Protein AF-A0A957LW72-F1 (afdb_monomer_lite)

Foldseek 3Di:
DAAEAEAQADDDLAQDDDPLDPPLAPKDKADQVNVVVVCVVVVCLLVQCVVVPKDKAFCLAPDFDDDPHDTDHRDGPVGIIIIDRNSSSVSVSVVVVCVPPRYHYDYNKDFDAFDADPLRPDGQFTWIAHPDDPPGTDTDGDRDDDDPSPPPDCVQVRCVVSVHHRDDDDDDDDPDDDDDDDDDDDPD

Structure (mmCIF, N/CA/C/O backbone):
data_AF-A0A957LW72-F1
#
_entry.id   AF-A0A957LW72-F1
#
loop_
_atom_site.group_PDB
_atom_site.id
_atom_site.type_symbol
_atom_site.label_atom_id
_atom_site.label_alt_id
_atom_site.label_comp_id
_atom_site.label_asym_id
_atom_site.label_entity_id
_atom_site.label_seq_id
_atom_site.pdbx_PDB_ins_code
_atom_site.Cartn_x
_atom_site.Cartn_y
_atom_site.Cartn_z
_atom_site.occupancy
_atom_site.B_iso_or_equiv
_atom_site.auth_seq_id
_atom_site.auth_comp_id
_atom_site.auth_asym_id
_atom_site.auth_atom_id
_atom_site.pdbx_PDB_model_num
ATOM 1 N N . ALA A 1 1 ? -20.125 7.703 2.343 1.00 88.06 1 ALA A N 1
ATOM 2 C CA . ALA A 1 1 ? -19.362 7.191 3.500 1.00 88.06 1 ALA A CA 1
ATOM 3 C C . ALA A 1 1 ? -18.077 8.000 3.661 1.00 88.06 1 ALA A C 1
ATOM 5 O O . ALA A 1 1 ? -17.445 8.305 2.650 1.00 88.06 1 ALA A O 1
ATOM 6 N N . ARG A 1 2 ? -17.720 8.373 4.893 1.00 96.88 2 ARG A N 1
ATOM 7 C CA . ARG A 1 2 ? -16.444 9.024 5.240 1.00 96.88 2 ARG A CA 1
ATOM 8 C C . ARG A 1 2 ? -15.389 7.947 5.509 1.00 96.88 2 ARG A C 1
ATOM 10 O O . ARG A 1 2 ? -15.730 6.934 6.110 1.00 96.88 2 ARG A O 1
ATOM 17 N N . VAL A 1 3 ? -14.150 8.158 5.075 1.00 98.38 3 VAL A N 1
ATOM 18 C CA . VAL A 1 3 ? -13.030 7.224 5.271 1.00 98.38 3 VAL A CA 1
ATOM 19 C C . VAL A 1 3 ? -11.871 7.961 5.933 1.00 98.38 3 VAL A C 1
ATOM 21 O O . VAL A 1 3 ? -11.423 8.986 5.425 1.00 98.38 3 VAL A O 1
ATOM 24 N N . THR A 1 4 ? -11.360 7.409 7.030 1.00 98.31 4 THR A N 1
ATOM 25 C CA . THR A 1 4 ? -10.142 7.891 7.689 1.00 98.31 4 THR A CA 1
ATOM 26 C C . THR A 1 4 ? -9.046 6.848 7.509 1.00 98.31 4 THR A C 1
ATOM 28 O O . THR A 1 4 ? -9.221 5.692 7.887 1.00 98.31 4 THR A O 1
ATOM 31 N N . LEU A 1 5 ? -7.930 7.247 6.907 1.00 97.94 5 LEU A N 1
ATOM 32 C CA . LEU A 1 5 ? -6.729 6.434 6.760 1.00 97.94 5 LEU A CA 1
ATOM 33 C C . LEU A 1 5 ? -5.781 6.766 7.909 1.00 97.94 5 LEU A C 1
ATOM 35 O O . LEU A 1 5 ? -5.426 7.929 8.080 1.00 97.94 5 LEU A O 1
ATOM 39 N N . LEU A 1 6 ? -5.379 5.753 8.672 1.00 97.25 6 LEU A N 1
ATOM 40 C CA . LEU A 1 6 ? -4.432 5.892 9.775 1.00 97.25 6 LEU A CA 1
ATOM 41 C C . LEU A 1 6 ? -3.077 5.331 9.356 1.00 97.25 6 LEU A C 1
ATOM 43 O O . LEU A 1 6 ? -2.988 4.196 8.884 1.00 97.25 6 LEU A O 1
ATOM 47 N N . GLU A 1 7 ? -2.026 6.118 9.534 1.00 95.00 7 GLU A N 1
ATOM 48 C CA . GLU A 1 7 ? -0.666 5.752 9.164 1.00 95.00 7 GLU A CA 1
ATOM 49 C C . GLU A 1 7 ? 0.305 6.047 10.312 1.00 95.00 7 GLU A C 1
ATOM 51 O O . GLU A 1 7 ? 0.301 7.115 10.921 1.00 95.00 7 GLU A O 1
A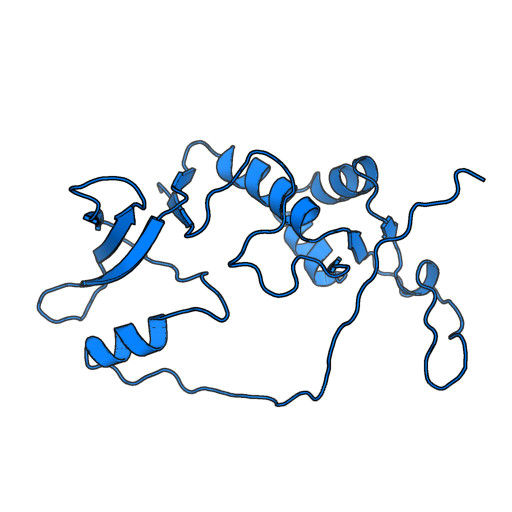TOM 56 N N . ARG A 1 8 ? 1.181 5.081 10.589 1.00 94.06 8 ARG A N 1
ATOM 57 C CA . ARG A 1 8 ? 2.115 5.115 11.715 1.00 94.06 8 ARG A CA 1
ATOM 58 C C . ARG A 1 8 ? 3.285 6.048 11.505 1.00 94.06 8 ARG A C 1
ATOM 60 O O . ARG A 1 8 ? 3.788 6.625 12.471 1.00 94.06 8 ARG A O 1
ATOM 67 N N . ASP A 1 9 ? 3.771 6.132 10.281 1.00 93.50 9 ASP A N 1
ATOM 68 C CA . ASP A 1 9 ? 4.907 6.982 9.958 1.00 93.50 9 ASP A CA 1
ATOM 69 C C . ASP A 1 9 ? 4.420 8.329 9.421 1.00 93.50 9 ASP A C 1
ATOM 71 O O . ASP A 1 9 ? 3.453 8.374 8.670 1.00 93.50 9 ASP A O 1
ATOM 75 N N . ALA A 1 10 ? 5.114 9.423 9.732 1.00 93.56 10 ALA A N 1
ATOM 76 C CA . ALA A 1 10 ? 4.840 10.706 9.084 1.00 93.56 10 ALA A CA 1
ATOM 77 C C . ALA A 1 10 ? 4.924 10.579 7.548 1.00 93.56 10 ALA A C 1
ATOM 79 O O . ALA A 1 10 ? 5.741 9.819 7.015 1.00 93.56 10 ALA A O 1
ATOM 80 N N . VAL A 1 11 ? 4.060 11.298 6.841 1.00 94.38 11 VAL A N 1
ATOM 81 C CA . VA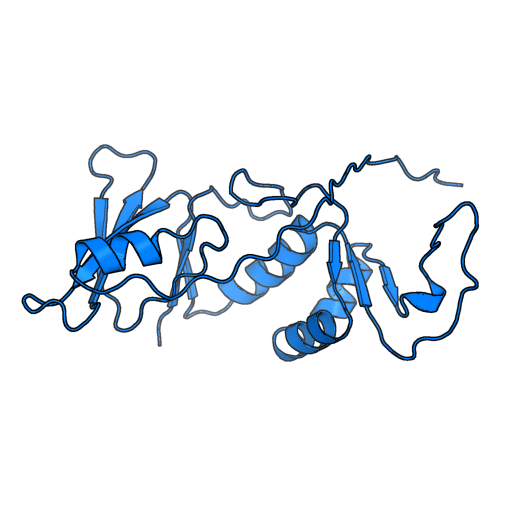L A 1 11 ? 3.889 11.265 5.391 1.00 94.38 11 VAL A CA 1
ATOM 82 C C . VAL A 1 11 ? 4.183 12.652 4.836 1.00 94.38 11 VAL A C 1
ATOM 84 O O . VAL A 1 11 ? 3.394 13.578 4.985 1.00 94.38 11 VAL A O 1
ATOM 87 N N . ALA A 1 12 ? 5.289 12.795 4.110 1.00 93.25 12 ALA A N 1
ATOM 88 C CA . ALA A 1 12 ? 5.514 13.995 3.315 1.00 93.25 12 ALA A CA 1
ATOM 89 C C . ALA A 1 12 ? 4.745 13.951 1.979 1.00 93.25 12 ALA A C 1
ATOM 91 O O . ALA A 1 12 ? 4.481 12.880 1.412 1.00 93.25 12 ALA A O 1
ATOM 92 N N . ASP A 1 13 ? 4.462 15.127 1.412 1.00 92.50 13 ASP A N 1
ATOM 93 C CA . ASP A 1 13 ? 3.937 15.266 0.045 1.00 92.50 13 ASP A CA 1
ATOM 94 C C . ASP A 1 13 ? 5.050 15.111 -1.007 1.00 92.50 13 ASP A C 1
ATOM 96 O O . ASP A 1 13 ? 5.356 15.996 -1.802 1.00 92.50 13 ASP A O 1
ATOM 100 N N . ARG A 1 14 ? 5.753 13.979 -0.937 1.00 94.25 14 ARG A N 1
ATOM 101 C CA . ARG A 1 14 ? 6.775 13.567 -1.901 1.00 94.25 14 ARG A CA 1
ATOM 102 C C . ARG A 1 14 ? 6.968 12.046 -1.880 1.00 94.25 14 ARG A C 1
ATOM 104 O O . ARG A 1 14 ? 6.590 11.385 -0.904 1.00 94.25 14 ARG A O 1
ATOM 111 N N . PRO A 1 15 ? 7.573 11.467 -2.930 1.00 94.62 15 PRO A N 1
ATOM 112 C CA . PRO A 1 15 ? 8.035 10.085 -2.902 1.00 94.62 15 PRO A CA 1
ATOM 113 C C . PRO A 1 15 ? 9.174 9.920 -1.889 1.00 94.62 15 PRO A C 1
ATOM 115 O O . PRO A 1 15 ? 10.264 10.454 -2.087 1.00 94.62 15 PRO A O 1
ATOM 118 N N . GLU A 1 16 ? 8.960 9.160 -0.815 1.00 94.25 16 GLU A N 1
ATOM 119 C CA . GLU A 1 16 ? 10.033 8.808 0.119 1.00 94.25 16 GLU A CA 1
ATOM 120 C C . GLU A 1 16 ? 9.841 7.436 0.772 1.00 94.25 16 GLU A C 1
ATOM 122 O O . GLU A 1 16 ? 8.728 6.948 0.960 1.00 94.25 16 GLU A O 1
ATOM 127 N N . ALA A 1 17 ? 10.967 6.807 1.107 1.00 93.06 17 ALA A N 1
ATOM 128 C CA . ALA A 1 17 ? 11.008 5.552 1.840 1.00 93.06 17 ALA A CA 1
ATOM 129 C C . ALA A 1 17 ? 10.783 5.800 3.336 1.00 93.06 17 ALA A C 1
ATOM 131 O O . ALA A 1 17 ? 11.526 6.573 3.945 1.00 93.06 17 ALA A O 1
ATOM 132 N N . ARG A 1 18 ? 9.837 5.079 3.946 1.00 93.00 18 ARG A N 1
ATOM 133 C CA . ARG A 1 18 ? 9.514 5.205 5.378 1.00 93.00 18 ARG A CA 1
ATOM 134 C C . ARG A 1 18 ? 9.802 3.920 6.152 1.00 93.00 18 ARG A C 1
ATOM 136 O O . ARG A 1 18 ? 9.896 2.835 5.577 1.00 93.00 18 ARG A O 1
ATOM 143 N N . LYS A 1 19 ? 9.985 4.042 7.469 1.00 88.69 19 LYS A N 1
ATOM 144 C CA . LYS A 1 19 ? 10.442 2.948 8.349 1.00 88.69 19 LYS A CA 1
ATOM 145 C C . LYS A 1 19 ? 9.524 1.721 8.288 1.00 88.69 19 LYS A C 1
ATOM 147 O O . LYS A 1 19 ? 10.001 0.591 8.307 1.00 88.69 19 LYS A O 1
ATOM 152 N N . GLY A 1 20 ? 8.218 1.939 8.221 1.00 87.75 20 GLY A N 1
ATOM 153 C CA . GLY A 1 20 ? 7.159 0.938 8.191 1.00 87.75 20 GLY A CA 1
ATOM 154 C C . GLY A 1 20 ? 6.929 0.282 6.840 1.00 87.75 20 GLY A C 1
ATOM 155 O O . GLY A 1 20 ? 5.997 -0.505 6.723 1.00 87.75 20 GLY A O 1
ATOM 156 N N . GLN A 1 21 ? 7.772 0.557 5.844 1.00 89.25 21 GLN A N 1
ATOM 157 C CA . GLN A 1 21 ? 7.646 0.013 4.497 1.00 89.25 21 GLN A CA 1
ATOM 158 C C . GLN A 1 21 ? 8.806 -0.945 4.191 1.00 89.25 21 GLN A C 1
ATOM 160 O O . GLN A 1 21 ? 9.828 -0.535 3.625 1.00 89.25 21 GLN A O 1
ATOM 165 N N . PRO A 1 22 ? 8.686 -2.240 4.538 1.00 86.50 22 PRO A N 1
ATOM 166 C CA . PRO A 1 22 ? 9.676 -3.234 4.156 1.00 86.50 22 PRO A CA 1
ATOM 167 C C . PRO A 1 22 ? 9.942 -3.194 2.651 1.00 86.50 22 PRO A C 1
ATOM 169 O O . PRO A 1 22 ? 9.020 -3.033 1.850 1.00 86.50 22 PRO A O 1
ATOM 172 N N . GLN A 1 23 ? 11.209 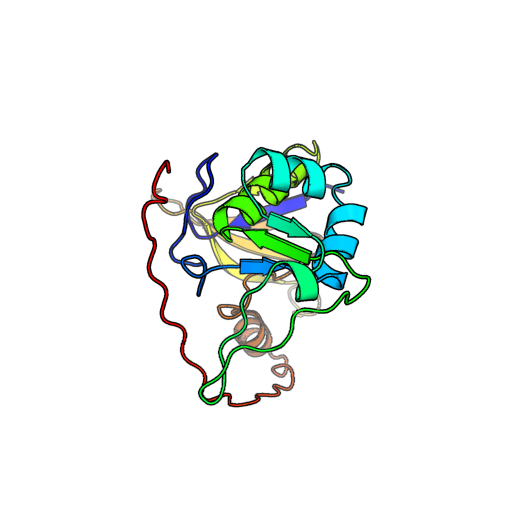-3.362 2.272 1.00 87.81 23 GLN A N 1
ATOM 173 C CA . GLN A 1 23 ? 11.652 -3.460 0.877 1.00 87.81 23 GLN A CA 1
ATOM 174 C C . GLN A 1 23 ? 11.395 -2.223 -0.007 1.00 87.81 23 GLN A C 1
ATOM 176 O O . GLN A 1 23 ? 11.682 -2.270 -1.198 1.00 87.81 23 GLN A O 1
ATOM 181 N N . THR A 1 24 ? 10.931 -1.094 0.540 1.00 90.81 24 THR A N 1
ATOM 182 C CA . THR A 1 24 ? 10.613 0.121 -0.244 1.00 90.81 24 THR A CA 1
ATOM 183 C C . THR A 1 24 ? 11.809 0.705 -1.013 1.00 90.81 24 THR A C 1
ATOM 185 O O . THR A 1 24 ? 11.645 1.404 -2.006 1.00 90.81 24 THR A O 1
ATOM 188 N N . ARG A 1 25 ? 13.035 0.387 -0.580 1.00 90.62 25 ARG A N 1
ATOM 189 C CA . ARG A 1 25 ? 14.281 0.845 -1.215 1.00 90.62 25 ARG A CA 1
ATOM 190 C C . ARG A 1 25 ? 14.759 -0.041 -2.372 1.00 90.62 25 ARG A C 1
ATOM 192 O O . ARG A 1 25 ? 15.744 0.308 -3.014 1.00 90.62 25 ARG A O 1
ATOM 199 N N . HIS A 1 26 ? 14.107 -1.174 -2.626 1.00 91.38 26 HIS A N 1
ATOM 200 C CA . HIS A 1 26 ? 14.413 -2.020 -3.779 1.00 91.38 26 HIS A CA 1
ATOM 201 C C . HIS A 1 26 ? 13.642 -1.554 -5.020 1.00 91.38 26 HIS A C 1
ATOM 203 O O . HIS A 1 26 ? 12.646 -0.831 -4.920 1.00 91.38 26 HIS A O 1
ATOM 209 N N . LEU A 1 27 ? 14.100 -1.989 -6.197 1.00 87.81 27 LEU A N 1
ATOM 210 C CA . LEU A 1 27 ? 13.341 -1.845 -7.439 1.00 87.81 27 LEU A CA 1
ATOM 211 C C . LEU A 1 27 ? 11.948 -2.462 -7.267 1.00 87.81 27 LEU A C 1
ATOM 213 O O . LEU A 1 27 ? 11.822 -3.567 -6.735 1.00 87.81 27 LEU A O 1
ATOM 217 N N . HIS A 1 28 ? 10.914 -1.776 -7.750 1.00 92.94 28 HIS A N 1
ATOM 218 C CA . HIS A 1 28 ? 9.560 -2.305 -7.763 1.00 92.94 28 HIS A CA 1
ATOM 219 C C . HIS A 1 28 ? 9.134 -2.635 -9.192 1.00 92.94 28 HIS A C 1
ATOM 221 O O . HIS A 1 28 ? 9.086 -1.759 -10.053 1.00 92.94 28 HIS A O 1
ATOM 227 N N . GLY A 1 29 ? 8.836 -3.912 -9.432 1.00 93.12 29 GLY A N 1
ATOM 228 C CA . GLY A 1 29 ? 8.178 -4.375 -10.648 1.00 93.12 29 GLY A CA 1
ATOM 229 C C . GLY A 1 29 ? 6.693 -4.576 -10.393 1.00 93.12 29 GLY A C 1
ATOM 230 O O . GLY A 1 29 ? 6.299 -5.551 -9.754 1.00 93.12 29 GLY A O 1
ATOM 231 N N . LEU A 1 30 ? 5.867 -3.664 -10.898 1.00 95.19 30 LEU A N 1
ATOM 232 C CA . LEU A 1 30 ? 4.420 -3.808 -10.879 1.00 95.19 30 LEU A CA 1
ATOM 233 C C . LEU A 1 30 ? 3.993 -4.702 -12.045 1.00 95.19 30 LEU A C 1
ATOM 235 O O . LEU A 1 30 ? 4.016 -4.298 -13.210 1.00 95.19 30 LEU A O 1
ATOM 239 N N . LEU A 1 31 ? 3.609 -5.933 -11.710 1.00 94.94 31 LEU A N 1
ATOM 240 C CA . LEU A 1 31 ? 3.175 -6.940 -12.677 1.00 94.94 31 LEU A CA 1
ATOM 241 C C . LEU A 1 31 ? 1.914 -6.501 -13.430 1.00 94.94 31 LEU A C 1
ATOM 243 O O . LEU A 1 31 ? 1.123 -5.702 -12.927 1.00 94.94 31 LEU A O 1
ATOM 247 N N . ALA A 1 32 ? 1.689 -7.088 -14.606 1.00 94.38 32 ALA A N 1
ATOM 248 C CA . ALA A 1 32 ? 0.645 -6.655 -15.530 1.00 94.38 32 ALA A CA 1
ATOM 249 C C . ALA A 1 32 ? -0.763 -6.604 -14.926 1.00 94.38 32 ALA A C 1
ATOM 251 O O . ALA A 1 32 ? -1.469 -5.610 -15.080 1.00 94.38 32 ALA A O 1
ATOM 252 N N . SER A 1 33 ? -1.157 -7.634 -14.172 1.00 95.94 33 SER A N 1
ATOM 253 C CA . SER A 1 33 ? -2.457 -7.644 -13.486 1.00 95.94 33 SER A CA 1
ATOM 254 C C . SER A 1 33 ? -2.559 -6.554 -12.408 1.00 95.94 33 SER A C 1
ATOM 256 O O . SER A 1 33 ? -3.608 -5.925 -12.248 1.00 95.94 33 SER A O 1
ATOM 258 N N . GLY A 1 34 ? -1.454 -6.271 -11.710 1.00 96.69 34 GLY A N 1
ATOM 259 C CA . GLY A 1 34 ? -1.365 -5.176 -10.743 1.00 96.69 34 GLY A CA 1
ATOM 260 C C . GLY A 1 34 ? -1.519 -3.814 -11.416 1.00 96.69 34 GLY A C 1
ATOM 261 O O . GLY A 1 34 ? -2.356 -3.019 -10.992 1.00 96.69 34 GLY A O 1
ATOM 262 N N . LEU A 1 35 ? -0.791 -3.580 -12.513 1.00 96.31 35 LEU A N 1
ATOM 263 C CA . LEU A 1 35 ? -0.899 -2.356 -13.306 1.00 96.31 35 LEU A CA 1
ATOM 264 C C . LEU A 1 35 ? -2.316 -2.176 -13.860 1.00 96.31 35 LEU A C 1
ATOM 266 O O . LEU A 1 35 ? -2.904 -1.112 -13.684 1.00 96.31 35 LEU A O 1
ATOM 270 N N . ALA A 1 36 ? -2.901 -3.215 -14.460 1.00 96.00 36 ALA A N 1
ATOM 271 C CA . ALA A 1 36 ? -4.265 -3.175 -14.984 1.00 96.00 36 ALA A CA 1
ATOM 272 C C . ALA A 1 36 ? -5.291 -2.880 -13.878 1.00 96.00 36 ALA A C 1
ATOM 274 O O . ALA A 1 36 ? -6.171 -2.037 -14.048 1.00 96.00 36 ALA A O 1
ATOM 275 N N . THR A 1 37 ? -5.154 -3.522 -12.716 1.00 97.75 37 THR A N 1
ATOM 276 C CA . THR A 1 37 ? -6.045 -3.299 -11.572 1.00 97.75 37 THR A CA 1
ATOM 277 C C . THR A 1 37 ? -5.941 -1.875 -11.046 1.00 97.75 37 THR A C 1
ATOM 279 O O . THR A 1 37 ? -6.970 -1.229 -10.868 1.00 97.75 37 THR A O 1
ATOM 282 N N . MET A 1 38 ? -4.728 -1.360 -10.844 1.00 97.75 38 MET A N 1
ATOM 283 C CA . MET A 1 38 ? -4.530 0.018 -10.391 1.00 97.75 38 MET A CA 1
ATOM 284 C C . MET A 1 38 ? -5.012 1.034 -11.430 1.00 97.75 38 MET A C 1
ATOM 286 O O . MET A 1 38 ? -5.606 2.034 -11.047 1.00 97.75 38 MET A O 1
ATOM 290 N N . THR A 1 39 ? -4.851 0.750 -12.725 1.00 97.06 39 THR A N 1
ATOM 291 C CA . THR A 1 39 ? -5.344 1.609 -13.817 1.00 97.06 39 THR A CA 1
ATOM 292 C C . THR A 1 39 ? -6.869 1.724 -13.809 1.00 97.06 39 THR A C 1
ATOM 294 O O . THR A 1 39 ? -7.402 2.789 -14.098 1.00 97.06 39 THR A O 1
ATOM 297 N N . ARG A 1 40 ? -7.603 0.676 -13.408 1.00 97.75 40 ARG A N 1
ATOM 298 C CA . ARG A 1 40 ? -9.066 0.780 -13.238 1.00 97.75 40 ARG A CA 1
ATOM 299 C C . ARG A 1 40 ? -9.466 1.788 -12.158 1.00 97.75 40 ARG A C 1
ATOM 301 O O . ARG A 1 40 ? -10.497 2.435 -12.298 1.00 97.75 40 ARG A O 1
ATOM 308 N N . TYR A 1 41 ? -8.674 1.914 -11.093 1.00 97.06 41 TYR A N 1
ATOM 309 C CA . TYR A 1 41 ? -8.924 2.884 -10.020 1.00 97.06 41 TYR A CA 1
ATOM 310 C C . TYR A 1 41 ? -8.355 4.272 -10.330 1.00 97.06 41 TYR A C 1
ATOM 312 O O . TYR A 1 41 ? -8.938 5.277 -9.930 1.00 97.06 41 TYR A O 1
ATOM 320 N N . PHE A 1 42 ? -7.234 4.324 -11.048 1.00 97.62 42 PHE A N 1
ATOM 321 C CA . PHE A 1 42 ? -6.489 5.532 -11.389 1.00 97.62 42 PHE A CA 1
ATOM 322 C C . PHE A 1 42 ? -6.135 5.504 -12.886 1.00 97.62 42 PHE A C 1
ATOM 324 O O . PHE A 1 42 ? -5.034 5.078 -13.245 1.00 97.62 42 PHE A O 1
ATOM 331 N N . PRO A 1 43 ? -7.057 5.916 -13.777 1.00 97.44 43 PRO A N 1
ATOM 332 C CA . PRO A 1 43 ? -6.884 5.765 -15.227 1.00 97.44 43 PRO A CA 1
ATOM 333 C C . PRO A 1 43 ? -5.648 6.461 -15.804 1.00 97.44 43 PRO A C 1
ATOM 335 O O . PRO A 1 43 ? -5.085 6.007 -16.796 1.00 97.44 43 PRO A O 1
ATOM 338 N N . ASP A 1 44 ? -5.200 7.542 -15.170 1.00 97.31 44 ASP A N 1
ATOM 339 C CA . ASP A 1 44 ? -4.035 8.330 -15.567 1.00 97.31 44 ASP A CA 1
ATOM 340 C C . ASP A 1 44 ? -2.707 7.800 -14.989 1.00 97.31 44 ASP A C 1
ATOM 342 O O . ASP A 1 44 ? -1.638 8.321 -15.313 1.00 97.31 44 ASP A O 1
ATOM 346 N N . LEU A 1 45 ? -2.746 6.760 -14.146 1.00 97.69 45 LEU A N 1
ATOM 347 C CA . LEU A 1 45 ? -1.566 6.234 -13.460 1.00 97.69 45 LEU A CA 1
ATOM 348 C C . LEU A 1 45 ? -0.455 5.768 -14.418 1.00 97.69 45 LEU A C 1
ATOM 350 O O . LEU A 1 45 ? 0.690 6.135 -14.158 1.00 97.69 45 LEU A O 1
ATOM 354 N N . PRO A 1 46 ? -0.718 5.018 -15.511 1.00 96.69 46 PRO A N 1
ATOM 355 C CA . PRO A 1 46 ? 0.348 4.606 -16.427 1.00 96.69 46 PRO A CA 1
ATOM 356 C C . PRO A 1 46 ? 1.087 5.796 -17.050 1.00 96.69 46 PRO A C 1
ATOM 358 O O . PRO A 1 46 ? 2.314 5.832 -17.023 1.00 96.69 46 PRO A O 1
ATOM 361 N N . ALA A 1 47 ? 0.348 6.803 -17.525 1.00 97.50 47 ALA A N 1
ATOM 362 C CA . ALA A 1 47 ? 0.934 8.000 -18.124 1.00 97.50 47 ALA A CA 1
ATOM 363 C C . ALA A 1 47 ? 1.719 8.829 -17.093 1.00 97.50 47 ALA A C 1
ATOM 365 O O . ALA A 1 47 ? 2.806 9.322 -17.384 1.00 97.50 47 ALA A O 1
ATOM 366 N N . ALA A 1 48 ? 1.209 8.948 -15.863 1.00 97.81 48 ALA A N 1
ATOM 367 C CA . ALA A 1 48 ? 1.910 9.641 -14.785 1.00 97.81 48 ALA A CA 1
ATOM 368 C C . ALA A 1 48 ? 3.190 8.912 -14.343 1.00 97.81 48 ALA A C 1
ATOM 370 O O . ALA A 1 48 ? 4.181 9.558 -14.002 1.00 97.81 48 ALA A O 1
ATOM 371 N N . LEU A 1 49 ? 3.178 7.576 -14.356 1.00 97.50 49 LEU A N 1
ATOM 372 C CA . LEU A 1 49 ? 4.364 6.764 -14.107 1.00 97.50 49 LEU A CA 1
ATOM 373 C C . LEU A 1 49 ? 5.429 7.030 -15.179 1.00 97.50 49 LEU A C 1
ATOM 375 O O . LEU A 1 49 ? 6.559 7.365 -14.823 1.00 97.50 49 LEU A O 1
ATOM 379 N N . GLU A 1 50 ? 5.072 6.933 -16.462 1.00 96.56 50 GLU A N 1
ATOM 380 C CA . GLU A 1 50 ? 5.985 7.219 -17.583 1.00 96.56 50 GLU A CA 1
ATOM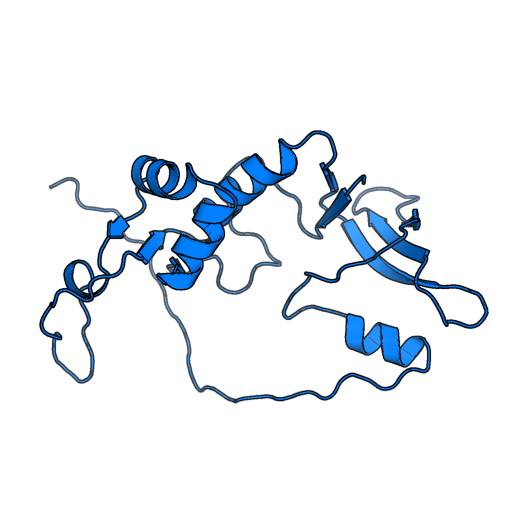 381 C C . GLU A 1 50 ? 6.550 8.644 -17.505 1.00 96.56 50 GLU A C 1
ATOM 383 O O . GLU A 1 50 ? 7.765 8.834 -17.581 1.00 96.56 50 GLU A O 1
ATOM 388 N N . ALA A 1 51 ? 5.695 9.644 -17.265 1.00 97.31 51 ALA A N 1
ATOM 389 C CA . ALA A 1 51 ? 6.105 11.044 -17.144 1.00 97.31 51 ALA A CA 1
ATOM 390 C C . ALA A 1 51 ? 7.084 11.291 -15.981 1.00 97.31 51 ALA A C 1
ATOM 392 O O . ALA A 1 51 ? 7.937 12.172 -16.069 1.00 97.31 51 ALA A O 1
ATOM 393 N N . GLY A 1 52 ? 6.992 10.507 -14.902 1.00 94.56 52 GLY A N 1
ATOM 394 C CA . GLY A 1 52 ? 7.939 10.544 -13.783 1.00 94.56 52 GLY A CA 1
ATOM 395 C C . GLY A 1 52 ? 9.147 9.617 -13.935 1.00 94.56 52 GLY A C 1
ATOM 396 O O . GLY A 1 52 ? 9.871 9.402 -12.964 1.00 94.56 52 GLY A O 1
ATOM 397 N N . GLY A 1 53 ? 9.371 9.063 -15.129 1.00 93.19 53 GLY A N 1
ATOM 398 C CA . GLY A 1 53 ? 10.554 8.270 -15.459 1.00 93.19 53 GLY A CA 1
ATOM 399 C C . GLY A 1 53 ? 10.447 6.778 -15.143 1.00 93.19 53 GLY A C 1
ATOM 400 O O . GLY A 1 53 ? 11.466 6.084 -15.172 1.00 93.19 53 GLY A O 1
ATOM 401 N N . ALA A 1 54 ? 9.252 6.263 -14.841 1.00 94.38 54 ALA A N 1
ATOM 402 C CA . ALA A 1 54 ? 9.036 4.821 -14.793 1.00 94.38 54 ALA A CA 1
ATOM 403 C C . ALA A 1 54 ? 9.128 4.216 -16.200 1.00 94.38 54 ALA A C 1
ATOM 405 O O . ALA A 1 54 ? 8.744 4.839 -17.190 1.00 94.38 54 ALA A O 1
ATOM 406 N N . VAL A 1 55 ? 9.577 2.966 -16.284 1.00 93.00 55 VAL A N 1
ATOM 407 C CA . VAL A 1 55 ? 9.530 2.203 -17.537 1.00 93.00 55 VAL A CA 1
ATOM 408 C C . VAL A 1 55 ? 8.227 1.422 -17.554 1.00 93.00 55 VAL A C 1
ATOM 410 O O . VAL A 1 55 ? 8.075 0.471 -16.788 1.00 93.00 55 VAL A O 1
ATOM 413 N N . VAL A 1 56 ? 7.288 1.821 -18.407 1.00 94.62 56 VAL A N 1
ATOM 414 C CA . VAL A 1 56 ? 6.023 1.110 -18.612 1.00 94.62 56 VAL A CA 1
ATOM 415 C C . VAL A 1 56 ? 6.057 0.450 -19.984 1.00 94.62 56 VAL A C 1
ATOM 417 O O . VAL A 1 56 ? 6.251 1.103 -21.004 1.00 94.62 56 VAL A O 1
ATOM 420 N N . GLY A 1 57 ? 5.913 -0.870 -20.024 1.00 92.69 57 GLY A N 1
ATOM 421 C CA . GLY A 1 57 ? 6.083 -1.624 -21.262 1.00 92.69 57 GLY A CA 1
ATOM 422 C C . GLY A 1 57 ? 6.022 -3.128 -21.060 1.00 92.69 57 GLY A C 1
ATOM 423 O O . GLY A 1 57 ? 5.732 -3.616 -19.962 1.00 92.69 57 GLY A O 1
ATOM 424 N N . ASP A 1 58 ? 6.277 -3.867 -22.134 1.00 92.62 58 ASP A N 1
ATOM 425 C CA . ASP A 1 58 ? 6.359 -5.320 -22.071 1.00 92.62 58 ASP A CA 1
ATOM 426 C C . ASP A 1 58 ? 7.640 -5.741 -21.337 1.00 92.62 58 ASP A C 1
ATOM 428 O O . ASP A 1 58 ? 8.755 -5.350 -21.695 1.00 92.62 58 ASP A O 1
ATOM 432 N N . PHE A 1 59 ? 7.482 -6.516 -20.266 1.00 87.56 59 PHE A N 1
ATOM 433 C CA . PHE A 1 59 ? 8.608 -6.953 -19.442 1.00 87.56 59 PHE A CA 1
ATOM 434 C C . PHE A 1 59 ? 9.581 -7.849 -20.218 1.00 87.56 59 PHE A C 1
ATOM 436 O O . PHE A 1 59 ? 10.794 -7.745 -20.029 1.00 87.56 59 PHE A O 1
ATOM 443 N N . GLY A 1 60 ? 9.056 -8.707 -21.100 1.00 88.44 60 GLY A N 1
ATOM 444 C CA . GLY A 1 60 ? 9.852 -9.621 -21.917 1.00 88.44 60 GLY A CA 1
ATOM 445 C C . GLY A 1 60 ? 10.698 -8.895 -22.963 1.00 88.44 60 GLY A C 1
ATOM 446 O O . GLY A 1 60 ? 11.767 -9.383 -23.332 1.00 88.44 60 GLY A O 1
ATOM 447 N N . GLU A 1 61 ? 10.267 -7.709 -23.394 1.00 90.62 61 GLU A N 1
ATOM 448 C CA . GLU A 1 61 ? 10.999 -6.870 -24.348 1.00 90.62 61 GLU A CA 1
ATOM 449 C C . GLU A 1 61 ? 12.004 -5.941 -23.653 1.00 90.62 61 GLU A C 1
ATOM 451 O O . GLU A 1 61 ? 13.109 -5.714 -24.152 1.00 90.62 61 GLU A O 1
ATOM 456 N N . THR A 1 62 ? 11.637 -5.399 -22.490 1.00 84.06 62 THR A N 1
ATOM 457 C CA . THR A 1 62 ? 12.383 -4.308 -21.842 1.00 84.06 62 THR A CA 1
ATOM 458 C C . THR A 1 62 ? 13.423 -4.787 -20.828 1.00 84.06 62 THR A C 1
ATOM 460 O O . THR A 1 62 ? 14.466 -4.143 -20.669 1.00 84.06 62 THR A O 1
ATOM 463 N N . MET A 1 63 ? 13.209 -5.925 -20.161 1.00 85.62 63 MET A N 1
ATOM 464 C CA . MET A 1 63 ? 14.118 -6.401 -19.117 1.00 85.62 63 MET A CA 1
ATOM 465 C C . MET A 1 63 ? 15.341 -7.129 -19.700 1.00 85.62 63 MET A C 1
ATOM 467 O O . MET A 1 63 ? 15.252 -7.904 -20.652 1.00 85.62 63 MET A O 1
ATOM 471 N N . GLN A 1 64 ? 16.515 -6.914 -19.102 1.00 88.44 64 GLN A N 1
ATOM 472 C CA . GLN A 1 64 ? 17.663 -7.810 -19.262 1.00 88.44 64 GLN A CA 1
ATOM 473 C C . GLN A 1 64 ? 17.665 -8.824 -18.125 1.00 88.44 64 GLN A C 1
ATOM 475 O O . GLN A 1 64 ? 17.991 -8.493 -16.986 1.00 88.44 64 GLN A O 1
ATOM 480 N N . TRP A 1 65 ? 17.314 -10.068 -18.435 1.00 88.19 65 TRP A N 1
ATOM 481 C CA . TRP A 1 65 ? 17.293 -11.137 -17.447 1.00 88.19 65 TRP A CA 1
ATOM 482 C C . TRP A 1 65 ? 18.556 -11.986 -17.565 1.00 88.19 65 TRP A C 1
ATOM 484 O O . TRP A 1 65 ? 18.691 -12.775 -18.497 1.00 88.19 65 TRP A O 1
ATOM 494 N N . HIS A 1 66 ? 19.470 -11.853 -16.603 1.00 90.69 66 HIS A N 1
ATOM 495 C CA . HIS A 1 66 ? 20.639 -12.723 -16.477 1.00 90.69 66 HIS A CA 1
ATOM 496 C C . HIS A 1 66 ? 20.434 -13.744 -15.352 1.00 90.69 66 HIS A C 1
ATOM 498 O O . HIS A 1 66 ? 20.336 -13.372 -14.183 1.00 90.69 66 HIS A O 1
ATOM 504 N N . THR A 1 67 ? 20.361 -15.031 -15.684 1.00 91.38 67 THR A N 1
ATOM 505 C CA . THR A 1 67 ? 20.256 -16.126 -14.704 1.00 91.38 67 THR A CA 1
ATOM 506 C C . THR A 1 67 ? 21.014 -17.356 -15.168 1.00 91.38 67 THR A C 1
ATOM 508 O O . THR A 1 67 ? 21.107 -17.612 -16.363 1.00 91.38 67 THR A O 1
ATOM 511 N N . TYR A 1 68 ? 21.517 -18.148 -14.215 1.00 91.75 68 TYR A N 1
ATOM 512 C CA . TYR A 1 68 ? 22.241 -19.396 -14.489 1.00 91.75 68 TYR A CA 1
ATOM 513 C C . TYR A 1 68 ? 23.390 -19.225 -15.504 1.00 91.75 68 TYR A C 1
ATOM 515 O O . TYR A 1 68 ? 23.591 -20.065 -16.373 1.00 91.75 68 TYR A O 1
ATOM 523 N N . GLY A 1 69 ? 24.124 -18.110 -15.405 1.00 94.69 69 GLY A N 1
ATOM 524 C CA . GLY A 1 69 ? 25.299 -17.836 -16.238 1.00 94.69 69 GLY A CA 1
ATOM 525 C C . GLY A 1 69 ? 25.011 -17.318 -17.650 1.00 94.69 69 GLY A C 1
ATOM 526 O O . GLY A 1 69 ? 25.932 -17.277 -18.459 1.00 94.69 69 GLY A O 1
ATOM 527 N N . GLY A 1 70 ? 23.773 -16.924 -17.968 1.00 95.50 70 GLY A N 1
ATOM 528 C CA . GLY A 1 70 ? 23.464 -16.368 -19.284 1.00 95.50 70 GLY A CA 1
ATOM 529 C C . GLY A 1 70 ? 22.295 -15.391 -19.301 1.00 95.50 70 GLY A C 1
ATOM 530 O O . GLY A 1 70 ? 21.437 -15.378 -18.413 1.00 95.50 70 GLY A O 1
ATOM 531 N N . TYR A 1 71 ? 22.259 -14.575 -20.354 1.00 95.38 71 TYR A N 1
ATOM 532 C CA . TYR A 1 71 ? 21.120 -13.718 -20.663 1.00 95.38 71 TYR A CA 1
ATOM 533 C C . TYR A 1 71 ? 20.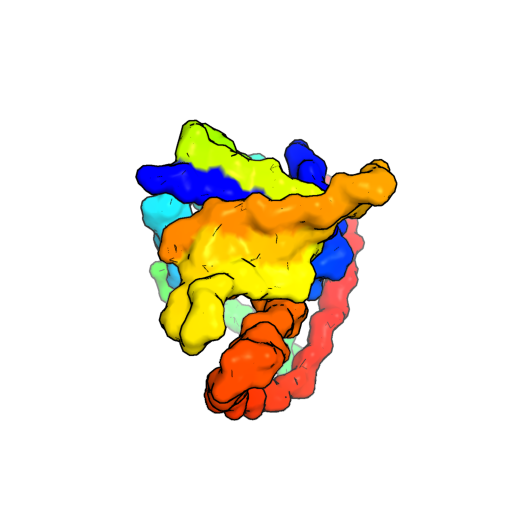006 -14.522 -21.327 1.00 95.38 71 TYR A C 1
ATOM 535 O O . TYR A 1 71 ? 20.248 -15.352 -22.204 1.00 95.38 71 TYR A O 1
ATOM 543 N N . ARG A 1 72 ? 18.768 -14.259 -20.918 1.00 92.25 72 ARG A N 1
ATOM 544 C CA . ARG A 1 72 ? 17.581 -14.810 -21.570 1.00 92.25 72 ARG A CA 1
ATOM 545 C C . ARG A 1 72 ? 17.241 -14.001 -22.814 1.00 92.25 72 ARG A C 1
ATOM 547 O O . ARG A 1 72 ? 17.400 -12.780 -22.830 1.00 92.25 72 ARG A O 1
ATOM 554 N N . GLN A 1 73 ? 16.771 -14.698 -23.848 1.00 91.38 73 GLN A N 1
ATOM 555 C CA . GLN A 1 73 ? 16.265 -14.061 -25.055 1.00 91.38 73 GLN A CA 1
ATOM 556 C C . GLN A 1 73 ? 15.039 -13.218 -24.701 1.00 91.38 73 GLN A C 1
ATOM 558 O O . GLN A 1 73 ? 14.135 -13.680 -24.006 1.00 91.38 73 GLN A O 1
ATOM 563 N N . ARG A 1 74 ? 15.028 -11.980 -25.190 1.00 93.06 74 ARG A N 1
ATOM 564 C CA . ARG A 1 74 ? 13.862 -11.104 -25.103 1.00 93.06 74 ARG A CA 1
ATOM 565 C C . ARG A 1 74 ? 12.771 -11.595 -26.043 1.00 93.06 74 ARG A C 1
ATOM 567 O O . ARG A 1 74 ? 13.063 -12.052 -27.148 1.00 93.06 74 ARG A O 1
ATOM 574 N N . PHE A 1 75 ? 11.530 -11.480 -25.607 1.00 92.06 75 PHE A N 1
ATOM 575 C CA . PHE A 1 75 ? 10.358 -11.906 -26.362 1.00 92.06 75 PHE A CA 1
ATOM 576 C C . PHE A 1 75 ? 9.174 -11.001 -26.027 1.00 92.06 75 PHE A C 1
ATOM 578 O O . PHE A 1 75 ? 9.156 -10.377 -24.971 1.00 92.06 75 PHE A O 1
ATOM 585 N N . SER A 1 76 ? 8.183 -10.951 -26.914 1.00 94.38 76 SER A N 1
ATOM 586 C CA . SER A 1 76 ? 6.945 -10.224 -26.640 1.00 94.38 76 SER A CA 1
ATOM 587 C C . SER A 1 76 ? 6.042 -11.078 -25.753 1.00 94.38 76 SER A C 1
ATOM 589 O O . SER A 1 76 ? 5.636 -12.172 -26.154 1.00 94.38 76 SER A O 1
ATOM 591 N N . MET A 1 77 ? 5.764 -10.619 -24.532 1.00 90.31 77 MET A N 1
ATOM 592 C CA . MET A 1 77 ? 4.856 -11.298 -23.603 1.00 90.31 77 MET A CA 1
ATOM 593 C C . MET A 1 77 ? 3.386 -10.951 -23.888 1.00 90.31 77 MET A C 1
ATOM 595 O O . MET A 1 77 ? 2.488 -11.702 -23.508 1.00 90.31 77 MET A O 1
ATOM 599 N N . GLY A 1 78 ? 3.135 -9.821 -24.554 1.00 92.56 78 GLY A N 1
ATOM 600 C CA . GLY A 1 78 ? 1.808 -9.313 -24.894 1.00 92.56 78 GLY A CA 1
ATOM 601 C C . GLY A 1 78 ? 1.110 -8.583 -23.744 1.00 92.56 78 GLY A C 1
ATOM 602 O O . GLY A 1 78 ? -0.085 -8.302 -23.835 1.00 92.56 78 GLY A O 1
ATOM 603 N N . VAL A 1 79 ? 1.820 -8.272 -22.653 1.00 91.31 79 VAL A N 1
ATOM 604 C CA . VAL A 1 79 ? 1.245 -7.611 -21.471 1.00 91.31 79 VAL A CA 1
ATOM 605 C C . VAL A 1 79 ? 2.162 -6.521 -20.930 1.00 91.31 79 VAL A C 1
ATOM 607 O O . VAL A 1 79 ? 3.369 -6.699 -20.785 1.00 91.31 79 VAL A O 1
ATOM 610 N N . LYS A 1 80 ? 1.570 -5.374 -20.580 1.00 92.06 80 LYS A N 1
ATOM 611 C CA . LYS A 1 80 ? 2.307 -4.240 -20.014 1.00 92.06 80 LYS A CA 1
ATOM 612 C C . LYS A 1 80 ? 2.509 -4.401 -18.514 1.00 92.06 80 LYS A C 1
ATOM 614 O O . LYS A 1 80 ? 1.575 -4.728 -17.793 1.00 92.06 80 LYS A O 1
ATOM 619 N N . SER A 1 81 ? 3.708 -4.083 -18.053 1.00 94.31 81 SER A N 1
ATOM 620 C CA . SER A 1 81 ? 4.109 -3.965 -16.650 1.00 94.31 81 SER A CA 1
ATOM 621 C C . SER A 1 81 ? 4.774 -2.607 -16.422 1.00 94.31 81 SER A C 1
ATOM 623 O O . SER A 1 81 ? 5.001 -1.866 -17.380 1.00 94.31 81 SER A O 1
ATOM 625 N N . ALA A 1 82 ? 5.077 -2.268 -15.170 1.00 95.25 82 ALA A N 1
ATOM 626 C CA . ALA A 1 82 ? 5.798 -1.042 -14.848 1.00 95.25 82 ALA A CA 1
ATOM 627 C C . ALA A 1 82 ? 6.987 -1.308 -13.918 1.00 95.25 82 ALA A C 1
ATOM 629 O O . ALA A 1 82 ? 6.882 -2.079 -12.965 1.00 95.25 82 ALA A O 1
ATOM 630 N N . LEU A 1 83 ? 8.104 -0.635 -14.184 1.00 93.94 83 LEU A N 1
ATOM 631 C CA . LEU A 1 83 ? 9.294 -0.607 -13.339 1.00 93.94 83 LEU A CA 1
ATOM 632 C C . LEU A 1 83 ? 9.490 0.805 -12.795 1.00 93.94 83 LEU A C 1
ATOM 634 O O . LEU A 1 83 ? 9.634 1.763 -13.556 1.00 93.94 83 LEU A O 1
ATOM 638 N N . MET A 1 84 ? 9.502 0.928 -11.472 1.00 94.31 84 MET A N 1
ATOM 639 C CA . MET A 1 84 ? 9.604 2.206 -10.771 1.00 94.31 84 MET A CA 1
ATOM 640 C C . MET A 1 84 ? 10.192 2.021 -9.368 1.00 94.31 84 MET A C 1
ATOM 642 O O . MET A 1 84 ? 10.375 0.902 -8.884 1.00 94.31 84 MET A O 1
ATOM 646 N N . SER A 1 85 ? 10.461 3.125 -8.672 1.00 94.50 85 SER A N 1
ATOM 647 C CA . SER A 1 85 ? 10.658 3.065 -7.224 1.00 94.50 85 SER A CA 1
ATOM 648 C C . SER A 1 85 ? 9.302 2.902 -6.529 1.00 94.50 85 SER A C 1
ATOM 650 O O . SER A 1 85 ? 8.306 3.526 -6.911 1.00 94.50 85 SER A O 1
ATOM 652 N N . ARG A 1 86 ? 9.245 2.072 -5.484 1.00 94.69 86 ARG A N 1
ATOM 653 C CA . ARG A 1 86 ? 8.011 1.884 -4.710 1.00 94.69 86 ARG A CA 1
ATOM 654 C C . ARG A 1 86 ? 7.485 3.195 -4.094 1.00 94.69 86 ARG A C 1
ATOM 656 O O . ARG A 1 86 ? 6.283 3.429 -4.213 1.00 94.69 86 ARG A O 1
ATOM 663 N N . PRO A 1 87 ? 8.329 4.094 -3.542 1.00 95.62 87 PRO A N 1
ATOM 664 C CA . PRO A 1 87 ? 7.864 5.385 -3.045 1.00 95.62 87 PRO A CA 1
ATOM 665 C C . PRO A 1 87 ? 7.156 6.245 -4.095 1.00 95.62 87 PRO A C 1
ATOM 667 O O . PRO A 1 87 ? 6.216 6.956 -3.750 1.00 95.62 87 PRO A O 1
ATOM 670 N N . PHE A 1 88 ? 7.583 6.178 -5.362 1.00 96.38 88 PHE A N 1
ATOM 671 C CA . PHE A 1 88 ? 6.964 6.946 -6.444 1.00 96.38 88 PHE A CA 1
ATOM 672 C C . PHE A 1 88 ? 5.578 6.409 -6.815 1.00 96.38 88 PHE A C 1
ATOM 674 O O . PHE A 1 88 ? 4.628 7.181 -6.941 1.00 96.38 88 PHE A O 1
ATOM 681 N N . LEU A 1 89 ? 5.424 5.084 -6.906 1.00 97.50 89 LEU A N 1
ATOM 682 C CA . LEU A 1 89 ? 4.104 4.472 -7.088 1.00 97.50 89 LEU A CA 1
ATOM 683 C C . LEU A 1 89 ? 3.160 4.837 -5.933 1.00 97.50 89 LEU A C 1
ATOM 685 O O . LEU A 1 89 ? 2.030 5.272 -6.157 1.00 97.50 89 LEU A O 1
ATOM 689 N N . GLU A 1 90 ? 3.628 4.673 -4.695 1.00 96.06 90 GLU A N 1
ATOM 690 C CA . GLU A 1 90 ? 2.820 4.926 -3.503 1.00 96.06 90 GLU A CA 1
ATOM 691 C C . GLU A 1 90 ? 2.415 6.395 -3.372 1.00 96.06 90 GLU A C 1
ATOM 693 O O . GLU A 1 90 ? 1.278 6.663 -2.987 1.00 96.06 90 GLU A O 1
ATOM 698 N N . SER A 1 91 ? 3.290 7.350 -3.713 1.00 97.06 91 SER A N 1
ATOM 699 C CA . SER A 1 91 ? 2.919 8.768 -3.706 1.00 97.06 91 SER A CA 1
ATOM 700 C C . SER A 1 91 ? 1.839 9.065 -4.742 1.00 97.06 91 SER A C 1
ATOM 702 O O . SER A 1 91 ? 0.850 9.703 -4.404 1.00 97.06 91 SER A O 1
ATOM 704 N N . LEU A 1 92 ? 1.960 8.547 -5.970 1.00 97.62 92 LEU A N 1
ATOM 705 C CA . LEU A 1 92 ? 0.957 8.758 -7.020 1.00 97.62 92 LEU A CA 1
ATOM 706 C C . LEU A 1 92 ? -0.421 8.209 -6.626 1.00 97.62 92 LEU A C 1
ATOM 708 O O . LEU A 1 92 ? -1.437 8.882 -6.829 1.00 97.62 92 LEU A O 1
ATOM 712 N N . VAL A 1 93 ? -0.461 7.004 -6.053 1.00 97.44 93 VAL A N 1
ATOM 713 C CA . VAL A 1 93 ? -1.701 6.393 -5.554 1.00 97.44 93 VAL A CA 1
ATOM 714 C C . VAL A 1 93 ? -2.259 7.189 -4.374 1.00 97.44 93 VAL A C 1
ATOM 716 O O . VAL A 1 93 ? -3.452 7.501 -4.351 1.00 97.44 93 VAL A O 1
ATOM 719 N N . ARG A 1 94 ? -1.407 7.562 -3.411 1.00 97.44 94 ARG A N 1
ATOM 720 C CA . ARG A 1 94 ? -1.807 8.319 -2.221 1.00 97.44 94 ARG A CA 1
ATOM 721 C C . ARG A 1 94 ? -2.398 9.670 -2.593 1.00 97.44 94 ARG A C 1
ATOM 723 O O . ARG A 1 94 ? -3.512 9.942 -2.161 1.00 97.44 94 ARG A O 1
ATOM 730 N N . THR A 1 95 ? -1.717 10.468 -3.417 1.00 96.69 95 THR A N 1
ATOM 731 C CA . THR A 1 95 ? -2.177 11.801 -3.840 1.00 96.69 95 THR A CA 1
ATOM 732 C C . THR A 1 95 ? -3.572 11.735 -4.459 1.00 96.69 95 THR A C 1
ATOM 734 O O . THR A 1 95 ? -4.459 12.481 -4.053 1.00 96.69 95 THR A O 1
ATOM 737 N N . ARG A 1 96 ? -3.821 10.784 -5.371 1.00 97.00 96 ARG A N 1
ATOM 738 C CA . ARG A 1 96 ? -5.153 10.594 -5.980 1.00 97.00 96 ARG A CA 1
ATOM 739 C C . ARG A 1 96 ? -6.200 10.125 -4.976 1.00 97.00 96 ARG A C 1
ATOM 741 O O . ARG A 1 96 ? -7.360 10.516 -5.063 1.00 97.00 96 ARG A O 1
ATOM 748 N N . THR A 1 97 ? -5.798 9.279 -4.033 1.00 97.31 97 THR A N 1
ATOM 749 C CA . THR A 1 97 ? -6.694 8.758 -2.997 1.00 97.31 97 THR A CA 1
ATOM 750 C C . THR A 1 97 ? -7.141 9.875 -2.058 1.00 97.31 97 THR A C 1
ATOM 752 O O . THR A 1 97 ? -8.340 10.077 -1.890 1.00 97.31 97 THR A O 1
ATOM 755 N N . VAL A 1 98 ? -6.206 10.639 -1.490 1.00 97.00 98 VAL A N 1
ATOM 756 C CA . VAL A 1 98 ? -6.518 11.694 -0.509 1.00 97.00 98 VAL A CA 1
ATOM 757 C C . VAL A 1 98 ? -7.129 12.947 -1.139 1.00 97.00 98 VAL A C 1
ATOM 759 O O . VAL A 1 98 ? -7.748 13.732 -0.435 1.00 97.00 98 VAL A O 1
ATOM 762 N N . ALA A 1 99 ? -7.029 13.118 -2.463 1.00 96.31 99 ALA A N 1
ATOM 763 C CA . ALA A 1 99 ? -7.742 14.174 -3.186 1.00 96.31 99 ALA A CA 1
ATOM 764 C C . ALA A 1 99 ? -9.273 13.987 -3.185 1.00 96.31 99 ALA A C 1
ATOM 766 O O . ALA A 1 99 ? -10.014 14.905 -3.539 1.00 96.31 99 ALA A O 1
ATOM 767 N N . ARG A 1 100 ? -9.778 12.802 -2.810 1.00 96.94 100 ARG A N 1
ATOM 768 C CA . ARG A 1 100 ? -11.221 12.558 -2.708 1.00 96.94 100 ARG A CA 1
ATOM 769 C C . ARG A 1 100 ? -11.770 13.241 -1.450 1.00 96.94 100 ARG A C 1
ATOM 771 O O . ARG A 1 100 ? -11.274 12.975 -0.360 1.00 96.94 100 ARG A O 1
ATOM 778 N N . PRO A 1 101 ? -12.857 14.025 -1.552 1.00 97.25 101 PRO A N 1
ATOM 779 C CA . PRO A 1 101 ? -13.326 14.881 -0.456 1.00 97.25 101 PRO A CA 1
ATOM 780 C C . PRO A 1 101 ? -13.828 14.112 0.773 1.00 97.25 101 PRO A C 1
ATOM 782 O O . PRO A 1 101 ? -13.964 14.681 1.850 1.00 97.25 101 PRO A O 1
ATOM 785 N N . ASN A 1 102 ? -14.133 12.822 0.626 1.00 98.00 102 ASN A N 1
ATOM 786 C CA . ASN A 1 102 ? -14.603 11.970 1.712 1.00 98.00 102 ASN A CA 1
ATOM 787 C C . ASN A 1 102 ? -13.481 11.165 2.394 1.00 98.00 102 ASN A C 1
ATOM 789 O O . ASN A 1 102 ? -13.802 10.304 3.217 1.00 98.00 102 ASN A O 1
ATOM 793 N N . ILE A 1 103 ? -12.213 11.394 2.028 1.00 98.31 103 ILE A N 1
ATOM 794 C CA . ILE A 1 103 ? -11.041 10.692 2.560 1.00 98.31 103 ILE A CA 1
ATOM 795 C C . ILE A 1 103 ? -10.175 11.666 3.361 1.00 98.31 103 ILE A C 1
ATOM 797 O O . ILE A 1 103 ? -9.813 12.734 2.879 1.00 98.31 103 ILE A O 1
ATOM 801 N N . THR A 1 104 ? -9.798 11.269 4.573 1.00 97.75 104 THR A N 1
ATOM 802 C CA . THR A 1 104 ? -8.848 11.999 5.420 1.00 97.75 104 THR A CA 1
ATOM 803 C C . THR A 1 104 ? -7.685 11.083 5.774 1.00 97.75 104 THR A C 1
ATOM 805 O O . THR A 1 104 ? -7.906 9.937 6.158 1.00 97.75 104 THR A O 1
ATOM 808 N N . LEU A 1 105 ? -6.453 11.573 5.643 1.00 97.44 105 LEU A N 1
ATOM 809 C CA . LEU A 1 105 ? -5.247 10.878 6.092 1.00 97.44 105 LEU A CA 1
ATOM 810 C C . LEU A 1 105 ? -4.789 11.482 7.420 1.00 97.44 105 LEU A C 1
ATOM 812 O O . LEU A 1 105 ? -4.574 12.688 7.498 1.00 97.44 105 LEU A O 1
ATOM 816 N N . VAL A 1 106 ? -4.629 10.634 8.429 1.00 96.19 106 VAL A N 1
ATOM 817 C CA . VAL A 1 106 ? -3.999 10.958 9.709 1.00 96.19 106 VAL A CA 1
ATOM 818 C C . VAL A 1 106 ? -2.737 10.113 9.795 1.00 96.19 106 VAL A C 1
ATOM 820 O O . VAL A 1 106 ? -2.801 8.884 9.839 1.00 96.19 106 VAL A O 1
ATOM 823 N N . ASP A 1 107 ? -1.583 10.759 9.743 1.00 95.38 107 ASP A N 1
ATOM 824 C CA . ASP A 1 107 ? -0.285 10.103 9.806 1.00 95.38 107 ASP A CA 1
ATOM 825 C C . ASP A 1 107 ? 0.345 10.247 11.197 1.00 95.38 107 ASP A C 1
ATOM 827 O O . ASP A 1 107 ? -0.268 10.768 12.128 1.00 95.38 107 ASP A O 1
ATOM 831 N N . ASN A 1 108 ? 1.563 9.722 11.358 1.00 93.75 108 ASN A N 1
ATOM 832 C CA . ASN A 1 108 ? 2.306 9.776 12.616 1.00 93.75 108 ASN A CA 1
ATOM 833 C C . ASN A 1 108 ? 1.498 9.280 13.847 1.00 93.75 108 ASN A C 1
ATOM 835 O O . ASN A 1 108 ? 1.700 9.746 14.974 1.00 93.75 108 ASN A O 1
ATOM 839 N N . CYS A 1 109 ? 0.601 8.309 13.643 1.00 94.19 109 CYS A N 1
ATOM 840 C CA . CYS A 1 109 ? -0.301 7.786 14.669 1.00 94.19 109 CYS A CA 1
ATOM 841 C C . CYS A 1 109 ? -0.372 6.250 14.654 1.00 94.19 109 CYS A C 1
ATOM 843 O O . CYS A 1 109 ? -0.290 5.602 13.615 1.00 94.19 109 CYS A O 1
ATOM 845 N N . ALA A 1 110 ? -0.508 5.618 15.815 1.00 93.00 110 ALA A N 1
ATOM 846 C CA . ALA A 1 110 ? -0.559 4.164 15.927 1.00 93.00 110 ALA A CA 1
ATOM 847 C C . ALA A 1 110 ? -1.915 3.696 16.454 1.00 93.00 110 ALA A C 1
ATOM 849 O O . ALA A 1 110 ? -2.357 4.140 17.509 1.00 93.00 110 ALA A O 1
ATOM 850 N N . VAL A 1 111 ? -2.531 2.725 15.774 1.00 95.56 111 VAL A N 1
ATOM 851 C CA . VAL A 1 111 ? -3.678 1.999 16.331 1.00 95.56 111 VAL A CA 1
ATOM 852 C C . VAL A 1 111 ? -3.190 1.090 17.456 1.00 95.56 111 VAL A C 1
ATOM 854 O O . VAL A 1 111 ? -2.318 0.234 17.260 1.00 95.56 111 VAL A O 1
ATOM 857 N N . ARG A 1 112 ? -3.743 1.284 18.651 1.00 93.56 112 ARG A N 1
ATOM 858 C CA . ARG A 1 112 ? -3.370 0.547 19.860 1.00 93.56 112 ARG A CA 1
ATOM 859 C C . ARG A 1 112 ? -4.257 -0.669 20.069 1.00 93.56 112 ARG A C 1
ATOM 861 O O . ARG A 1 112 ? -3.718 -1.753 20.338 1.00 93.56 112 ARG A O 1
ATOM 868 N N . LYS A 1 113 ? -5.571 -0.488 19.913 1.00 94.75 113 LYS A N 1
ATOM 869 C CA . LYS A 1 113 ? -6.609 -1.497 20.162 1.00 94.75 113 LYS A CA 1
ATOM 870 C C . LYS A 1 113 ? -7.834 -1.276 19.275 1.00 94.75 113 LYS A C 1
ATOM 872 O O . LYS A 1 113 ? -8.089 -0.160 18.821 1.00 94.75 113 LYS A O 1
ATOM 877 N N . LEU A 1 114 ? -8.605 -2.343 19.083 1.00 97.12 114 LEU A N 1
ATOM 878 C CA . LEU A 1 114 ? -9.971 -2.260 18.574 1.00 97.12 114 LEU A CA 1
ATOM 879 C C . LEU A 1 114 ? -10.906 -1.829 19.708 1.00 97.12 114 LEU A C 1
ATOM 881 O O . LEU A 1 114 ? -10.753 -2.281 20.842 1.00 97.12 114 LEU A O 1
ATOM 885 N N . VAL A 1 115 ? -11.882 -0.983 19.394 1.00 97.50 115 VAL A N 1
ATOM 886 C CA . VAL A 1 115 ? -13.004 -0.688 20.292 1.00 97.50 115 VAL A CA 1
ATOM 887 C C . VAL A 1 115 ? -14.162 -1.582 19.884 1.00 97.50 115 VAL A C 1
ATOM 889 O O . VAL A 1 115 ? -14.485 -1.661 18.697 1.00 97.50 115 VAL A O 1
ATOM 892 N N . VAL A 1 116 ? -14.760 -2.271 20.851 1.00 97.69 116 VAL A N 1
ATOM 893 C CA . VAL A 1 116 ? -15.811 -3.265 20.621 1.00 97.69 116 VAL A CA 1
ATOM 894 C C . VAL A 1 116 ? -17.015 -3.032 21.530 1.00 97.69 116 VAL A C 1
ATOM 896 O O . VAL A 1 116 ? -16.927 -2.331 22.539 1.00 97.69 116 VAL A O 1
ATOM 899 N N . THR A 1 117 ? -18.146 -3.634 21.176 1.00 97.06 117 THR A N 1
ATOM 900 C CA . THR A 1 117 ? -19.318 -3.751 22.052 1.00 97.06 117 THR A CA 1
ATOM 901 C C . THR A 1 117 ? -19.000 -4.556 23.318 1.00 97.06 117 THR A C 1
ATOM 903 O O . THR A 1 117 ? -18.039 -5.318 23.354 1.00 97.06 117 THR A O 1
ATOM 906 N N . ALA A 1 118 ? -19.814 -4.407 24.370 1.00 95.06 118 ALA A N 1
ATOM 907 C CA . ALA A 1 118 ? -19.580 -5.060 25.666 1.00 95.06 118 ALA A CA 1
ATOM 908 C C . ALA A 1 118 ? -19.581 -6.602 25.608 1.00 95.06 118 ALA A C 1
ATOM 910 O O . ALA A 1 118 ? -18.943 -7.249 26.429 1.00 95.06 118 ALA A O 1
ATOM 911 N N . ASP A 1 119 ? -20.284 -7.183 24.637 1.00 94.88 119 ASP A N 1
ATOM 912 C CA . ASP A 1 119 ? -20.318 -8.622 24.341 1.00 94.88 119 ASP A CA 1
ATOM 913 C C . ASP A 1 119 ? -19.218 -9.064 23.353 1.00 94.88 119 ASP A C 1
ATOM 915 O O . ASP A 1 119 ? -19.206 -10.211 22.915 1.00 94.88 119 ASP A O 1
ATOM 919 N N . HIS A 1 120 ? -18.334 -8.140 22.963 1.00 93.94 120 HIS A N 1
ATOM 920 C CA . HIS A 1 120 ? -17.255 -8.291 21.983 1.00 93.94 120 HIS A CA 1
ATOM 921 C C . HIS A 1 120 ? -17.698 -8.668 20.558 1.00 93.94 120 HIS A C 1
ATOM 923 O O . HIS A 1 120 ? -16.846 -8.873 19.698 1.00 93.94 120 HIS A O 1
ATOM 929 N N . SER A 1 121 ? -19.002 -8.689 20.260 1.00 93.69 121 SER A N 1
ATOM 930 C CA . SER A 1 121 ? -19.530 -9.190 18.983 1.00 93.69 121 SER A CA 1
ATOM 931 C C . SER A 1 121 ? -19.312 -8.255 17.790 1.00 93.69 121 SER A C 1
ATOM 933 O O . SER A 1 121 ? -19.397 -8.692 16.638 1.00 93.69 121 SER A O 1
ATOM 935 N N . ARG A 1 122 ? -19.030 -6.967 18.030 1.00 95.69 122 ARG A N 1
ATOM 936 C CA . ARG A 1 122 ? -18.862 -5.966 16.971 1.00 95.69 122 ARG A CA 1
ATOM 937 C C . ARG A 1 122 ? -17.748 -4.973 17.281 1.00 95.69 122 ARG A C 1
ATOM 939 O O . ARG A 1 122 ? -17.745 -4.347 18.335 1.00 95.69 122 ARG A O 1
ATOM 946 N N . VAL A 1 123 ? -16.876 -4.741 16.297 1.00 97.25 123 VAL A N 1
ATOM 947 C CA . VAL A 1 123 ? -15.934 -3.609 16.287 1.00 97.25 123 VAL A CA 1
ATOM 948 C C . VAL A 1 123 ? -16.686 -2.316 15.972 1.00 97.25 123 VAL A C 1
ATOM 950 O O . VAL A 1 123 ? -17.430 -2.243 14.995 1.00 97.25 123 VAL A O 1
ATOM 953 N N . THR A 1 124 ? -16.480 -1.292 16.794 1.00 98.06 124 THR A N 1
ATOM 954 C CA . THR A 1 124 ? -17.132 0.024 16.697 1.00 98.06 124 THR A CA 1
ATOM 955 C C . THR A 1 124 ? -16.141 1.171 16.514 1.00 98.06 124 THR A C 1
ATOM 957 O O . THR A 1 124 ? -16.541 2.336 16.488 1.00 98.06 124 THR A O 1
ATOM 960 N N . GLY A 1 125 ? -14.845 0.873 16.421 1.00 98.06 125 GLY A N 1
ATOM 961 C CA . GLY A 1 125 ? -13.804 1.876 16.246 1.00 98.06 125 GLY A CA 1
ATOM 962 C C . GLY A 1 125 ? -12.416 1.368 16.606 1.00 98.06 125 GLY A C 1
ATOM 963 O O . GLY A 1 125 ? -12.187 0.165 16.754 1.00 98.06 125 GLY A O 1
ATOM 964 N N . VAL A 1 126 ? -11.493 2.309 16.764 1.00 97.94 126 VAL A N 1
ATOM 965 C CA . VAL A 1 126 ? -10.106 2.058 17.161 1.00 97.94 126 VAL A CA 1
ATOM 966 C C . VAL A 1 126 ? -9.629 3.096 18.167 1.00 97.94 126 VAL A C 1
ATOM 968 O O . VAL A 1 126 ? -10.007 4.263 18.097 1.00 97.94 126 VAL A O 1
ATOM 971 N N . GLU A 1 127 ? -8.772 2.663 19.083 1.00 96.56 127 GLU A N 1
ATOM 972 C CA . GLU A 1 127 ? -7.986 3.552 19.934 1.00 96.56 127 GLU A CA 1
ATOM 973 C C . GLU A 1 127 ? -6.704 3.935 19.184 1.00 96.56 127 GLU A C 1
ATOM 975 O O . GLU A 1 127 ? -5.932 3.060 18.768 1.00 96.56 127 GLU A O 1
ATOM 980 N N . VAL A 1 128 ? -6.492 5.232 18.981 1.00 95.94 128 VAL A N 1
ATOM 981 C CA . VAL A 1 128 ? -5.393 5.795 18.193 1.00 95.94 128 VAL A CA 1
ATOM 982 C C . VAL A 1 128 ? -4.508 6.627 19.094 1.00 95.94 128 VAL A C 1
ATOM 984 O O . VAL A 1 128 ? -4.991 7.509 19.791 1.00 95.94 128 VAL A O 1
ATOM 987 N N . GLU A 1 129 ? -3.207 6.369 19.046 1.00 94.06 129 GLU A N 1
ATOM 988 C CA . GLU A 1 129 ? -2.206 7.167 19.737 1.00 94.06 129 GLU A CA 1
ATOM 989 C C . GLU A 1 129 ? -1.396 8.016 18.746 1.00 94.06 129 GLU A C 1
ATOM 991 O O . GLU A 1 129 ? -0.674 7.489 17.895 1.00 94.06 129 GLU A O 1
ATOM 996 N N . HIS A 1 130 ? -1.472 9.333 18.890 1.00 91.50 130 HIS A N 1
ATOM 997 C CA . HIS A 1 130 ? -0.715 10.331 18.139 1.00 91.50 130 HIS A CA 1
ATOM 998 C C . HIS A 1 130 ? 0.685 10.522 18.716 1.00 91.50 130 HIS A C 1
ATOM 1000 O O . HIS A 1 130 ? 0.869 10.742 19.914 1.00 91.50 130 HIS A O 1
ATOM 1006 N N . ARG A 1 131 ? 1.719 10.493 17.876 1.00 83.75 131 ARG A N 1
ATOM 1007 C CA . ARG A 1 131 ? 3.087 10.735 18.351 1.00 83.75 131 ARG A CA 1
ATOM 1008 C C . ARG A 1 131 ? 3.359 12.237 18.451 1.00 83.75 131 ARG A C 1
ATOM 1010 O O . ARG A 1 131 ? 3.522 12.888 17.424 1.00 83.75 131 ARG A O 1
ATOM 1017 N N . GLY A 1 132 ? 3.490 12.763 19.674 1.00 72.00 132 GLY A N 1
ATOM 1018 C CA . GLY A 1 132 ? 3.998 14.126 19.915 1.00 72.00 132 GLY A CA 1
ATOM 1019 C C . GLY A 1 132 ? 3.186 15.042 20.843 1.00 72.00 132 GLY A C 1
ATOM 1020 O O . GLY A 1 132 ? 3.487 16.230 20.879 1.00 72.00 132 GLY A O 1
ATOM 1021 N N . GLY A 1 133 ? 2.199 14.541 21.599 1.00 60.31 133 GLY A N 1
ATOM 1022 C CA . GLY A 1 133 ? 1.422 15.338 22.566 1.00 60.31 133 GLY A CA 1
ATOM 1023 C C . GLY A 1 133 ? 1.123 14.586 23.869 1.00 60.31 133 GLY A C 1
ATOM 1024 O O . GLY A 1 133 ? 1.092 13.361 23.873 1.00 60.31 133 GLY A O 1
ATOM 1025 N N . ALA A 1 134 ? 0.940 15.320 24.974 1.00 54.91 134 ALA A N 1
ATOM 1026 C CA . ALA A 1 134 ? 0.797 14.777 26.336 1.00 54.91 134 ALA A CA 1
ATOM 1027 C C . ALA A 1 134 ? -0.574 14.126 26.637 1.00 54.91 134 ALA A C 1
ATOM 1029 O O . ALA A 1 134 ? -0.700 13.414 27.627 1.00 54.91 134 ALA A O 1
ATOM 1030 N N . GLU A 1 135 ? -1.563 14.305 25.756 1.00 59.91 135 GLU A N 1
ATOM 1031 C CA . GLU A 1 135 ? -2.830 13.560 25.720 1.00 59.91 135 GLU A CA 1
ATOM 1032 C C . GLU A 1 135 ? -2.989 12.950 24.322 1.00 59.91 135 GLU A C 1
ATOM 1034 O O . GLU A 1 135 ? -3.708 13.452 23.464 1.00 59.91 135 GLU A O 1
ATOM 1039 N N . SER A 1 136 ? -2.189 11.922 24.040 1.00 80.00 136 SER A N 1
ATOM 1040 C CA . SER A 1 136 ? -1.995 11.395 22.687 1.00 80.00 136 SER A CA 1
ATOM 1041 C C . SER A 1 136 ? -3.039 10.381 22.240 1.00 80.00 136 SER A C 1
ATOM 1043 O O . SER A 1 136 ? -2.993 9.989 21.080 1.00 80.00 136 SER A O 1
ATOM 1045 N N . VAL A 1 137 ? -3.938 9.919 23.111 1.00 89.88 137 VAL A N 1
ATOM 1046 C CA . VAL A 1 137 ? -4.828 8.790 22.810 1.00 89.88 137 VAL A CA 1
ATOM 1047 C C . VAL A 1 137 ? -6.268 9.256 22.628 1.00 89.88 137 VAL A C 1
ATOM 1049 O O . VAL A 1 137 ? -6.845 9.853 23.531 1.00 89.88 137 VAL A O 1
ATOM 1052 N N . GLU A 1 138 ? -6.866 8.932 21.484 1.00 93.94 138 GLU A N 1
ATOM 1053 C CA . GLU A 1 138 ? -8.282 9.171 21.203 1.00 93.94 138 GLU A CA 1
ATOM 1054 C C . GLU A 1 138 ? -8.982 7.910 20.685 1.00 93.94 138 GLU A C 1
ATOM 1056 O O . GLU A 1 138 ? -8.353 6.990 20.157 1.00 93.94 138 GLU A O 1
ATOM 1061 N N . VAL A 1 139 ? -10.310 7.880 20.801 1.00 96.56 139 VAL A N 1
ATOM 1062 C CA . VAL A 1 139 ? -11.140 6.843 20.181 1.00 96.56 139 VAL A CA 1
ATOM 1063 C C . VAL A 1 139 ? -11.747 7.384 18.896 1.00 96.56 139 VAL A C 1
ATOM 1065 O O . VAL A 1 139 ? -12.560 8.309 18.918 1.00 96.56 139 VAL A O 1
ATOM 1068 N N . LEU A 1 140 ? -11.418 6.747 17.775 1.00 96.88 140 LEU A N 1
ATOM 1069 C CA . LEU A 1 140 ? -12.074 6.995 16.499 1.00 96.88 140 LEU A CA 1
ATOM 1070 C C . LEU A 1 140 ? -13.172 5.958 16.275 1.00 96.88 140 LEU A C 1
ATOM 1072 O O . LEU A 1 140 ? -12.897 4.794 15.977 1.00 96.88 140 LEU A O 1
ATOM 1076 N N . ALA A 1 141 ? -14.426 6.392 16.406 1.00 97.94 141 ALA A N 1
ATOM 1077 C CA . ALA A 1 141 ? -15.587 5.567 16.095 1.00 97.94 141 ALA A CA 1
ATOM 1078 C C . ALA A 1 141 ? -15.695 5.310 14.581 1.00 97.94 141 ALA A C 1
ATOM 1080 O O . ALA A 1 141 ? -15.531 6.224 13.765 1.00 97.94 141 ALA A O 1
ATOM 1081 N N . ALA A 1 142 ? -16.006 4.070 14.210 1.00 97.94 142 ALA A N 1
ATOM 1082 C CA . ALA A 1 142 ? -16.194 3.655 12.827 1.00 97.94 142 ALA A CA 1
ATOM 1083 C C . ALA A 1 142 ? -17.185 2.492 12.727 1.00 97.94 142 ALA A C 1
ATOM 1085 O O . ALA A 1 142 ? -17.193 1.584 13.556 1.00 97.94 142 ALA A O 1
ATOM 1086 N N . ASP A 1 143 ? -17.981 2.490 11.659 1.00 97.38 143 ASP A N 1
ATOM 1087 C CA . ASP A 1 143 ? -18.902 1.387 11.369 1.00 97.38 143 ASP A CA 1
ATOM 1088 C C . ASP A 1 143 ? -18.202 0.155 10.784 1.00 97.38 143 ASP A C 1
ATOM 1090 O O . ASP A 1 143 ? -18.749 -0.946 10.841 1.00 97.38 143 ASP A O 1
ATOM 1094 N N . LEU A 1 144 ? -17.006 0.355 10.215 1.00 97.94 144 LEU A N 1
ATOM 1095 C CA . LEU A 1 144 ? -16.141 -0.665 9.633 1.00 97.94 144 LEU A CA 1
ATOM 1096 C C . LEU A 1 144 ? -14.675 -0.277 9.850 1.00 97.94 144 LEU A C 1
ATOM 1098 O O . LEU A 1 144 ? -14.273 0.846 9.540 1.00 97.94 144 LEU A O 1
ATOM 1102 N N . VAL A 1 145 ? -13.872 -1.231 10.316 1.00 97.56 145 VAL A N 1
ATOM 1103 C CA . VAL A 1 145 ? -12.415 -1.109 10.440 1.00 97.56 145 VAL A CA 1
ATOM 1104 C C . VAL A 1 145 ? -11.769 -2.106 9.486 1.00 97.56 145 VAL A C 1
ATOM 1106 O O . VAL A 1 145 ? -12.121 -3.283 9.488 1.00 97.56 145 VAL A O 1
ATOM 1109 N N . VAL A 1 146 ? -10.832 -1.635 8.662 1.00 97.62 146 VAL A N 1
ATOM 1110 C CA . VAL A 1 146 ? -10.073 -2.474 7.725 1.00 97.62 146 VAL A CA 1
ATOM 1111 C C . VAL A 1 146 ? -8.599 -2.379 8.088 1.00 97.62 146 VAL A C 1
ATOM 1113 O O . VAL A 1 146 ? -7.992 -1.317 7.948 1.00 97.62 146 VAL A O 1
ATOM 1116 N N . ASP A 1 147 ? -8.021 -3.482 8.560 1.00 95.75 147 ASP A N 1
ATOM 1117 C CA . ASP A 1 147 ? -6.592 -3.539 8.849 1.00 95.75 147 ASP A CA 1
ATOM 1118 C C . ASP A 1 147 ? -5.780 -3.775 7.568 1.00 95.75 147 ASP A C 1
ATOM 1120 O O . ASP A 1 147 ? -5.738 -4.875 7.017 1.00 95.75 147 ASP A O 1
ATOM 1124 N N . CYS A 1 148 ? -5.101 -2.720 7.123 1.00 95.31 148 CYS A N 1
ATOM 1125 C CA . CYS A 1 148 ? -4.198 -2.729 5.973 1.00 95.31 148 CYS A CA 1
ATOM 1126 C C . CYS A 1 148 ? -2.718 -2.569 6.379 1.00 95.31 148 CYS A C 1
ATOM 1128 O O . CYS A 1 148 ? -1.900 -2.142 5.563 1.00 95.31 148 CYS A O 1
ATOM 1130 N N . THR A 1 149 ? -2.343 -2.886 7.624 1.00 92.81 149 THR A N 1
ATOM 1131 C CA . THR A 1 149 ? -0.974 -2.674 8.152 1.00 92.81 149 THR A CA 1
ATOM 1132 C C . THR A 1 149 ? 0.052 -3.730 7.703 1.00 92.81 149 THR A C 1
ATOM 1134 O O . THR A 1 149 ? 1.245 -3.642 8.016 1.00 92.81 149 THR A O 1
ATOM 1137 N N . GLY A 1 150 ? -0.382 -4.708 6.900 1.00 90.25 150 GLY A N 1
ATOM 1138 C CA . GLY A 1 150 ? 0.478 -5.684 6.232 1.00 90.25 150 GLY A CA 1
ATOM 1139 C C . GLY A 1 150 ? 1.180 -6.631 7.208 1.00 90.25 150 GLY A C 1
ATOM 1140 O O . GLY A 1 150 ? 0.596 -7.071 8.191 1.00 90.25 150 GLY A O 1
ATOM 1141 N N . ARG A 1 151 ? 2.459 -6.947 6.951 1.00 86.38 151 ARG A N 1
ATOM 1142 C CA . ARG A 1 151 ? 3.250 -7.896 7.767 1.00 86.38 151 ARG A CA 1
ATOM 1143 C C . ARG A 1 151 ? 3.304 -7.530 9.258 1.00 86.38 151 ARG A C 1
ATOM 1145 O O . ARG A 1 151 ? 3.497 -8.408 10.085 1.00 86.38 151 ARG A O 1
ATOM 1152 N N . GLY A 1 152 ? 3.192 -6.244 9.592 1.00 87.25 152 GLY A N 1
ATOM 1153 C CA . GLY A 1 152 ? 3.217 -5.761 10.975 1.00 87.25 152 GLY A CA 1
ATOM 1154 C C . GLY A 1 152 ? 1.851 -5.742 11.663 1.00 87.25 152 GLY A C 1
ATOM 1155 O O . GLY A 1 152 ? 1.741 -5.103 12.709 1.00 87.25 152 GLY A O 1
ATOM 1156 N N . SER A 1 153 ? 0.829 -6.362 11.066 1.00 91.38 153 SER A N 1
ATOM 1157 C CA . SER A 1 153 ? -0.526 -6.403 11.609 1.00 91.38 153 SER A CA 1
ATOM 1158 C C . SER A 1 153 ? -0.578 -7.023 12.998 1.00 91.38 153 SER A C 1
ATOM 1160 O O . SER A 1 153 ? 0.057 -8.037 13.284 1.00 91.38 153 SER A O 1
ATOM 1162 N N . ARG A 1 154 ? -1.376 -6.389 13.860 1.00 92.62 154 ARG A N 1
ATOM 1163 C CA . ARG A 1 154 ? -1.710 -6.875 15.202 1.00 92.62 154 ARG A CA 1
ATOM 1164 C C . ARG A 1 154 ? -3.101 -7.499 15.263 1.00 92.62 154 ARG A C 1
ATOM 1166 O O . ARG A 1 154 ? -3.503 -7.930 16.337 1.00 92.62 154 ARG A O 1
ATOM 1173 N N . THR A 1 155 ? -3.817 -7.593 14.140 1.00 92.44 155 THR A N 1
ATOM 1174 C CA . THR A 1 155 ? -5.174 -8.159 14.100 1.00 92.44 155 THR A CA 1
ATOM 1175 C C . THR A 1 155 ? -5.263 -9.550 14.735 1.00 92.44 155 THR A C 1
ATOM 1177 O O . THR A 1 155 ? -6.142 -9.727 15.575 1.00 92.44 155 THR A O 1
ATOM 1180 N N . PRO A 1 156 ? -4.356 -10.513 14.463 1.00 91.25 156 PRO A N 1
ATOM 1181 C CA . PRO A 1 156 ? -4.403 -11.816 15.134 1.00 91.25 156 PRO A CA 1
ATOM 1182 C C . PRO A 1 156 ? -4.294 -11.718 16.663 1.00 91.25 156 PRO A C 1
ATOM 1184 O O . PRO A 1 156 ? -5.023 -12.397 17.379 1.00 91.25 156 PRO A O 1
ATOM 1187 N N . GLN A 1 157 ? -3.427 -10.829 17.165 1.00 92.25 157 GLN A N 1
ATOM 1188 C CA . GLN A 1 157 ? -3.278 -10.579 18.599 1.00 92.25 157 GLN A CA 1
ATOM 1189 C C . GLN A 1 157 ? -4.549 -9.954 19.189 1.00 92.25 157 GLN A C 1
ATOM 1191 O O . GLN A 1 157 ? -5.014 -10.400 20.232 1.00 92.25 157 GLN A O 1
ATOM 1196 N N . TRP A 1 158 ? -5.120 -8.940 18.532 1.00 93.75 158 TRP A N 1
ATOM 1197 C CA . TRP A 1 158 ? -6.340 -8.284 19.006 1.00 93.75 158 TRP A CA 1
ATOM 1198 C C . TRP A 1 158 ? -7.534 -9.239 19.045 1.00 93.75 158 TRP A C 1
ATOM 1200 O O . TRP A 1 158 ? -8.307 -9.193 19.993 1.00 93.75 158 TRP A O 1
ATOM 1210 N N . LEU A 1 159 ? -7.675 -10.123 18.053 1.00 92.25 159 LEU A N 1
ATOM 1211 C CA . LEU A 1 159 ? -8.728 -11.141 18.053 1.00 92.25 159 LEU A CA 1
ATOM 1212 C C . LEU A 1 159 ? -8.579 -12.102 19.241 1.00 92.25 159 LEU A C 1
ATOM 1214 O O . LEU A 1 159 ? -9.556 -12.332 19.951 1.00 92.25 159 LEU A O 1
ATOM 1218 N N . ALA A 1 160 ? -7.360 -12.571 19.522 1.00 91.69 160 ALA A N 1
ATOM 1219 C CA . ALA A 1 160 ? -7.083 -13.410 20.689 1.00 91.69 160 ALA A CA 1
ATOM 1220 C C . ALA A 1 160 ? -7.363 -12.687 22.020 1.00 91.69 160 ALA A C 1
ATOM 1222 O O . ALA A 1 160 ? -7.977 -13.261 22.916 1.00 91.69 160 ALA A O 1
ATOM 1223 N N . GLU A 1 161 ? -6.972 -11.413 22.145 1.00 91.38 161 GLU A N 1
ATOM 1224 C CA . GLU A 1 161 ? -7.268 -10.569 23.318 1.00 91.38 161 GLU A CA 1
ATOM 1225 C C . GLU A 1 161 ? -8.781 -10.373 23.537 1.00 91.38 161 GLU A C 1
ATOM 1227 O O . GLU A 1 161 ? -9.222 -10.197 24.671 1.00 91.38 161 GLU A O 1
ATOM 1232 N N . LEU A 1 162 ? -9.576 -10.437 22.466 1.00 92.81 162 LEU A N 1
ATOM 1233 C CA . LEU A 1 162 ? -11.039 -10.366 22.503 1.00 92.81 162 LEU A CA 1
ATOM 1234 C C . LEU A 1 162 ? -11.715 -11.721 22.787 1.00 92.81 162 LEU A C 1
ATOM 1236 O O . LEU A 1 162 ? -12.932 -11.750 22.973 1.00 92.81 162 LEU A O 1
ATOM 1240 N N . GLY A 1 163 ? -10.946 -12.814 22.861 1.00 93.19 163 GLY A N 1
ATOM 1241 C CA . GLY A 1 163 ? -11.441 -14.172 23.105 1.00 93.19 163 GLY A CA 1
ATOM 1242 C C . GLY A 1 163 ? -11.789 -14.966 21.842 1.00 93.19 163 GLY A C 1
ATOM 1243 O O . GLY A 1 163 ? -12.406 -16.023 21.950 1.00 93.19 163 GLY A O 1
ATOM 1244 N N . TYR A 1 164 ? -11.411 -14.478 20.658 1.00 91.69 164 TYR A N 1
ATOM 1245 C CA . TYR A 1 164 ? -11.565 -15.201 19.396 1.00 91.69 164 TYR A CA 1
ATOM 1246 C C . TYR A 1 164 ? -10.326 -16.031 19.074 1.00 91.69 164 TYR A C 1
ATOM 1248 O O . TYR A 1 164 ? -9.200 -15.655 19.400 1.00 91.69 164 TYR A O 1
ATOM 1256 N N . ASP A 1 165 ? -10.524 -17.127 18.347 1.00 88.06 165 ASP A N 1
ATOM 1257 C CA . ASP A 1 165 ? -9.408 -17.884 17.795 1.00 88.06 165 ASP A CA 1
ATOM 1258 C C . ASP A 1 165 ? -8.640 -17.045 16.766 1.00 88.06 165 ASP A C 1
ATOM 1260 O O . ASP A 1 165 ? -9.220 -16.325 15.943 1.00 88.06 165 ASP A O 1
ATOM 1264 N N . ALA A 1 166 ? -7.311 -17.152 16.793 1.00 80.50 166 ALA A N 1
ATOM 1265 C CA . ALA A 1 166 ? -6.479 -16.561 15.758 1.00 80.50 166 ALA A CA 1
ATOM 1266 C C . ALA A 1 166 ? -6.801 -17.208 14.394 1.00 80.50 166 ALA A C 1
ATOM 1268 O O . ALA A 1 166 ? -7.036 -18.419 14.323 1.00 80.50 166 ALA A O 1
ATOM 1269 N N . PRO A 1 167 ? -6.795 -16.436 13.291 1.00 84.06 167 PRO A N 1
ATOM 1270 C CA . PRO A 1 167 ? -7.013 -16.997 11.965 1.00 84.06 167 PRO A CA 1
ATOM 1271 C C . PRO A 1 167 ? -5.923 -18.020 11.628 1.00 84.06 167 PRO A C 1
ATOM 1273 O O . PRO A 1 167 ? -4.760 -17.842 11.989 1.00 84.06 167 PRO A O 1
ATOM 1276 N N . ALA A 1 168 ? -6.294 -19.076 10.900 1.00 87.06 168 ALA A N 1
ATOM 1277 C CA . ALA A 1 168 ? -5.336 -20.076 10.445 1.00 87.06 168 ALA A CA 1
ATOM 1278 C C . ALA A 1 168 ? -4.236 -19.424 9.588 1.00 87.06 168 ALA A C 1
ATOM 1280 O O . ALA A 1 168 ? -4.525 -18.718 8.619 1.00 87.06 168 ALA A O 1
ATOM 1281 N N . GLU A 1 169 ? -2.977 -19.685 9.934 1.00 86.75 169 GLU A N 1
ATOM 1282 C CA . GLU A 1 169 ? -1.817 -19.155 9.222 1.00 86.75 169 GLU A CA 1
ATOM 1283 C C . GLU A 1 169 ? -1.236 -20.208 8.271 1.00 86.75 169 GLU A C 1
ATOM 1285 O O . GLU A 1 169 ? -1.139 -21.392 8.592 1.00 86.75 169 GLU A O 1
ATOM 1290 N N . SER A 1 170 ? -0.851 -19.774 7.072 1.00 89.94 170 SER A N 1
ATOM 1291 C CA . SER A 1 170 ? -0.112 -20.588 6.108 1.00 89.94 170 SER A CA 1
ATOM 1292 C C . SER A 1 170 ? 1.168 -19.861 5.730 1.00 89.94 170 SER A C 1
ATOM 1294 O O . SER A 1 170 ? 1.125 -18.780 5.145 1.00 89.94 170 SER A O 1
ATOM 1296 N N . GLU A 1 171 ? 2.309 -20.467 6.048 1.00 88.81 171 GLU A N 1
ATOM 1297 C CA . GLU A 1 171 ? 3.626 -19.908 5.761 1.00 88.81 171 GLU A CA 1
ATOM 1298 C C . GLU A 1 171 ? 4.342 -20.751 4.701 1.00 88.81 171 GLU A C 1
ATOM 1300 O O . GLU A 1 171 ? 4.445 -21.973 4.809 1.00 88.81 171 GLU A O 1
ATOM 1305 N N . VAL A 1 172 ? 4.892 -20.083 3.686 1.00 90.75 172 VAL A N 1
ATOM 1306 C CA . VAL A 1 172 ? 5.824 -20.692 2.735 1.00 90.75 172 VAL A CA 1
ATOM 1307 C C . VAL A 1 172 ? 7.182 -20.043 2.936 1.00 90.75 172 VAL A C 1
ATOM 1309 O O . VAL A 1 172 ? 7.376 -18.866 2.629 1.00 90.75 172 VAL A O 1
ATOM 1312 N N . LYS A 1 173 ? 8.140 -20.819 3.444 1.00 88.25 173 LYS A N 1
ATOM 1313 C CA . LYS A 1 173 ? 9.514 -20.346 3.613 1.00 88.25 173 LYS A CA 1
ATOM 1314 C C . LYS A 1 173 ? 10.200 -20.271 2.256 1.00 88.25 173 LYS A C 1
ATOM 1316 O O . LYS A 1 173 ? 10.281 -21.262 1.534 1.00 88.25 173 LYS A O 1
ATOM 1321 N N . VAL A 1 174 ? 10.720 -19.092 1.931 1.00 85.94 174 VAL A N 1
ATOM 1322 C CA . VAL A 1 174 ? 11.460 -18.841 0.693 1.00 85.94 174 VAL A CA 1
ATOM 1323 C C . VAL A 1 174 ? 12.838 -18.296 1.052 1.00 85.94 174 VAL A C 1
ATOM 1325 O O . VAL A 1 174 ? 12.953 -17.267 1.714 1.00 85.94 174 VAL A O 1
ATOM 1328 N N . ASN A 1 175 ? 13.892 -18.968 0.591 1.00 87.88 175 ASN A N 1
ATOM 1329 C CA . ASN A 1 175 ? 15.283 -18.573 0.832 1.00 87.88 175 ASN A CA 1
ATOM 1330 C C . ASN A 1 175 ? 15.741 -17.523 -0.192 1.00 87.88 175 ASN A C 1
ATOM 1332 O O . ASN A 1 175 ? 16.643 -17.765 -0.992 1.00 87.88 175 ASN A O 1
ATOM 1336 N N . VAL A 1 176 ? 15.079 -16.364 -0.194 1.00 86.38 176 VAL A N 1
ATOM 1337 C CA . VAL A 1 176 ? 15.372 -15.238 -1.093 1.00 86.38 176 VAL A CA 1
ATOM 1338 C C . VAL A 1 176 ? 15.810 -14.018 -0.289 1.00 86.38 176 VAL A C 1
ATOM 1340 O O . VAL A 1 176 ? 15.130 -13.593 0.644 1.00 86.38 176 VAL A O 1
ATOM 1343 N N . GLY A 1 177 ? 16.928 -13.421 -0.701 1.00 85.94 177 GLY A N 1
ATOM 1344 C CA . GLY A 1 177 ? 17.396 -12.115 -0.246 1.00 85.94 177 GLY A CA 1
ATOM 1345 C C . GLY A 1 177 ? 17.535 -11.155 -1.426 1.00 85.94 177 GLY A C 1
ATOM 1346 O O . GLY A 1 177 ? 17.885 -11.571 -2.528 1.00 85.94 177 GLY A O 1
ATOM 1347 N N . TYR A 1 178 ? 17.271 -9.869 -1.191 1.00 86.25 178 TYR A N 1
ATOM 1348 C CA . TYR A 1 178 ? 17.443 -8.814 -2.189 1.00 86.25 178 TYR A CA 1
ATOM 1349 C C . TYR A 1 178 ? 18.597 -7.900 -1.787 1.00 86.25 178 TYR A C 1
ATOM 1351 O O . TYR A 1 178 ? 18.637 -7.392 -0.667 1.00 86.25 178 TYR A O 1
ATOM 1359 N N . ALA A 1 179 ? 19.497 -7.635 -2.729 1.00 88.94 179 ALA A N 1
ATOM 1360 C CA . ALA A 1 179 ? 20.450 -6.537 -2.660 1.00 88.94 179 ALA A CA 1
ATOM 1361 C C . ALA A 1 179 ? 20.154 -5.581 -3.818 1.00 88.94 179 ALA A C 1
ATOM 1363 O O . ALA A 1 179 ? 19.820 -6.002 -4.926 1.00 88.94 179 ALA A O 1
ATOM 1364 N N . THR A 1 180 ? 20.222 -4.279 -3.567 1.00 88.00 180 THR A N 1
ATOM 1365 C CA . THR A 1 180 ? 19.985 -3.260 -4.594 1.00 88.00 180 THR A CA 1
ATOM 1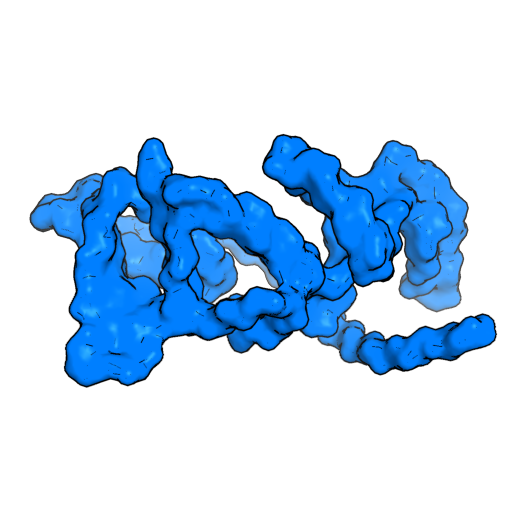366 C C . THR A 1 180 ? 20.976 -2.134 -4.408 1.00 88.00 180 THR A C 1
ATOM 1368 O O . THR A 1 180 ? 21.276 -1.749 -3.280 1.00 88.00 180 THR A O 1
ATOM 1371 N N . GLN A 1 181 ? 21.452 -1.600 -5.526 1.00 88.06 181 GLN A N 1
ATOM 1372 C CA . GLN A 1 181 ? 22.296 -0.420 -5.571 1.00 88.06 181 GLN A CA 1
ATOM 1373 C C . GLN A 1 181 ? 21.709 0.566 -6.575 1.00 88.06 181 GLN A C 1
ATOM 1375 O O . GLN A 1 181 ? 21.227 0.172 -7.637 1.00 88.06 181 GLN A O 1
ATOM 1380 N N . ILE A 1 182 ? 21.740 1.845 -6.215 1.00 87.19 182 ILE A N 1
ATOM 1381 C CA . ILE A 1 182 ? 21.345 2.937 -7.099 1.00 87.19 182 ILE A CA 1
ATOM 1382 C C . ILE A 1 182 ? 22.599 3.408 -7.824 1.00 87.19 182 ILE A C 1
ATOM 1384 O O . ILE A 1 182 ? 23.602 3.732 -7.192 1.00 87.19 182 ILE A O 1
ATOM 1388 N N . PHE A 1 183 ? 22.523 3.461 -9.147 1.00 86.06 183 PHE A N 1
ATOM 1389 C CA . PHE A 1 183 ? 23.583 3.988 -9.993 1.00 86.06 183 PHE A CA 1
ATOM 1390 C C . PHE A 1 183 ? 23.131 5.307 -10.609 1.00 86.06 183 PHE A C 1
ATOM 1392 O O . PHE A 1 183 ? 21.962 5.473 -10.966 1.00 86.06 183 PHE A O 1
ATOM 1399 N N . ARG A 1 184 ? 24.063 6.250 -10.761 1.00 85.00 184 ARG A N 1
ATOM 1400 C CA . ARG A 1 184 ? 23.824 7.442 -11.572 1.00 85.00 184 ARG A CA 1
ATOM 1401 C C . ARG A 1 184 ? 23.816 7.012 -13.036 1.00 85.00 184 ARG A C 1
ATOM 1403 O O . ARG A 1 184 ? 24.768 6.385 -13.491 1.00 85.00 184 ARG A O 1
ATOM 1410 N N . ARG A 1 185 ? 22.745 7.333 -13.762 1.00 80.31 185 ARG A N 1
ATOM 1411 C CA . ARG A 1 185 ? 22.689 7.105 -15.208 1.00 80.31 185 ARG A CA 1
ATOM 1412 C C . ARG A 1 185 ? 23.775 7.955 -15.875 1.00 80.31 185 ARG A C 1
ATOM 1414 O O . ARG A 1 185 ? 23.867 9.145 -15.569 1.00 80.31 185 ARG A O 1
ATOM 1421 N N . ASN A 1 186 ? 24.590 7.349 -16.738 1.00 80.25 186 ASN A N 1
ATOM 1422 C CA . ASN A 1 186 ? 25.483 8.122 -17.594 1.00 80.25 186 ASN A CA 1
ATOM 1423 C C . ASN A 1 186 ? 24.605 8.959 -18.545 1.00 80.25 186 ASN A C 1
ATOM 1425 O O . ASN A 1 186 ? 23.661 8.391 -19.101 1.00 80.25 186 ASN A O 1
ATOM 1429 N N . PRO A 1 187 ? 24.805 10.283 -18.663 1.00 67.19 187 PRO A N 1
ATOM 1430 C CA . PRO A 1 187 ? 24.057 11.104 -19.617 1.00 67.19 187 PRO A CA 1
ATOM 1431 C C . PRO A 1 187 ? 24.261 10.704 -21.087 1.00 67.19 187 PRO A C 1
ATOM 1433 O O . PRO A 1 187 ? 23.427 11.090 -21.903 1.00 67.19 187 PRO A O 1
ATOM 1436 N N . ASP A 1 188 ? 25.311 9.931 -21.386 1.00 51.12 188 ASP A N 1
ATOM 1437 C CA . ASP A 1 188 ? 25.654 9.419 -22.721 1.00 51.12 188 ASP A CA 1
ATOM 1438 C C . ASP A 1 188 ? 25.012 8.055 -23.031 1.00 51.12 188 ASP A C 1
ATOM 1440 O O . ASP A 1 188 ? 25.135 7.127 -22.189 1.00 51.12 188 ASP A O 1
#

Secondary structure (DSSP, 8-state):
--EEEE-SS---SS----TT-TTTTSEEEE-HHHHHHHHHH-TTHHHHHHHTT-EEEEHHHH---EETTEEPPP---S-EEEEEEHHHHHHHHHHHHHTSTTEEEE-SEEEEEEEE-TTS--EEEEEEEETTSSS-EEEEE-S------GGG--HHHHHHHTTPPPPPP--------------PPP--

Sequence (188 aa):
ARVTLLERDAVADRPEARKGQPQTRHLHGLLASGLATMTRYFPDLPAALEAGGAVVGDFGETMQWHTYGGYRQRFSMGVKSALMSRPFLESLVRTRTVARPNITLVDNCAVRKLVVTADHSRVTGVEVEHRGGAESVEVLAADLVVDCTGRGSRTPQWLAELGYDAPAESEVKVNVGYATQIFRRNPD

pLDDT: mean 92.15, std 7.13, range [51.12, 98.38]

Radius of gyration: 20.64 Å; chains: 1; bounding box: 46×36×53 Å